Protein AF-A0A8T7JCK9-F1 (afdb_monomer)

Radius of gyration: 17.38 Å; Cα contacts (8 Å, |Δi|>4): 197; chains: 1; bounding box: 37×42×50 Å

Sequence (192 aa):
MRLIVLLGLYALAIVAPLLLAWHYFGNPRGLPQELGTILGMLAFAMILSEFALSGRLKSFSES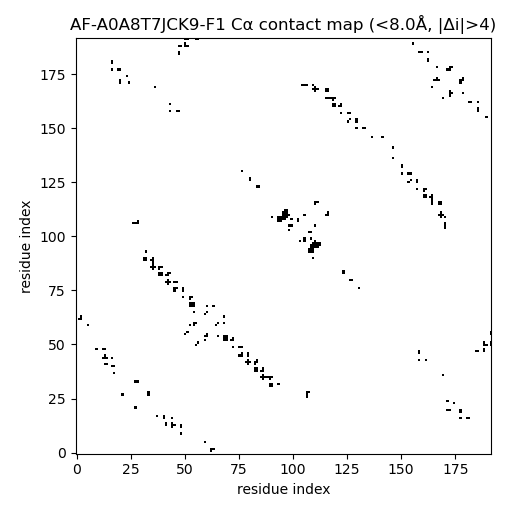VGMDATMRFHRTVGWLALSAALLHPFFYGSTPSGGLFPWDSSREFSIASEFAAIATGVIALVLLPALIVLAVWRSALDYRYEVWRRLHGVLAAVIALLLLHHTLEAGRYAMHKNVALLWQILTALAILS

Nearest PDB structures (foldseek):
  4tq6-assembly1_A  TM=2.859E-01  e=1.189E+00  Archaeoglobus fulgidus DSM 4304
  6qd6-assembly10_J  TM=4.731E-01  e=5.773E+00  Helicobacter pylori
  4iwq-assembly1_A  TM=3.399E-01  e=7.630E+00  Homo sapiens
  5t4p-assembly1_K  TM=3.148E-01  e=7.630E+00  Escherichia coli

Foldseek 3Di:
DVVVVVVVVLVCQLCVLVVLLCVPPVQAAPPLLVLLQNLLSSLLSLLLCLLVLVCPVVVVCVVQNNVRSVVVSLVSLVSSLVSLVCNVVSCVVAAEDAQDPVCNLCRRYWYPPCQLCVLSVVLNVLSVVLSVLVVCVVVDPDDPVVSVVVSLVSSLSSSVSSLSNCCRTNSSNVDVVSNVSSVVSSVVSNVD

Structure (mmCIF, N/CA/C/O backbone):
data_AF-A0A8T7JCK9-F1
#
_entry.id   AF-A0A8T7JCK9-F1
#
loop_
_atom_site.group_PDB
_atom_site.id
_atom_site.type_symbol
_atom_site.label_atom_id
_atom_site.label_alt_id
_atom_site.label_comp_id
_atom_site.label_asym_id
_atom_site.label_entity_id
_atom_site.label_seq_id
_atom_site.pdbx_PDB_ins_code
_atom_site.Cartn_x
_atom_site.Cartn_y
_atom_site.Cartn_z
_atom_site.occupancy
_atom_site.B_iso_or_equiv
_atom_site.auth_seq_id
_atom_site.auth_comp_id
_atom_site.auth_asym_id
_atom_site.auth_atom_id
_atom_site.pdbx_PDB_model_num
ATOM 1 N N . MET A 1 1 ? -7.982 -22.151 18.951 1.00 63.91 1 MET A N 1
ATOM 2 C CA . MET A 1 1 ? -8.192 -22.475 17.517 1.00 63.91 1 MET A CA 1
ATOM 3 C C . MET A 1 1 ? -8.694 -21.281 16.700 1.00 63.91 1 MET A C 1
ATOM 5 O O . MET A 1 1 ? -8.053 -20.972 15.708 1.00 63.91 1 MET A O 1
ATOM 9 N N . ARG A 1 2 ? -9.748 -20.552 17.114 1.00 80.75 2 ARG A N 1
ATOM 10 C CA . ARG A 1 2 ? -10.304 -19.402 16.355 1.00 80.75 2 ARG A CA 1
ATOM 11 C C . ARG A 1 2 ? -9.284 -18.298 16.015 1.00 80.75 2 ARG A C 1
ATOM 13 O O . ARG A 1 2 ? -9.229 -17.876 14.870 1.00 80.75 2 ARG A O 1
ATOM 20 N N . LEU A 1 3 ? -8.436 -17.891 16.966 1.00 77.88 3 LEU A N 1
ATOM 21 C CA . LEU A 1 3 ? -7.395 -16.875 16.732 1.00 77.88 3 LEU A CA 1
ATOM 22 C C . LEU A 1 3 ? -6.365 -17.302 15.671 1.00 77.88 3 LEU A C 1
ATOM 24 O O . LEU A 1 3 ? -6.027 -16.514 14.799 1.00 77.88 3 LEU A O 1
ATOM 28 N N . ILE A 1 4 ? -5.901 -18.554 15.718 1.00 82.19 4 ILE A N 1
ATOM 29 C CA . ILE A 1 4 ? -4.922 -19.090 14.755 1.00 82.19 4 ILE A CA 1
ATOM 30 C C . ILE A 1 4 ? -5.505 -19.072 13.340 1.00 82.19 4 ILE A C 1
ATOM 32 O O . ILE A 1 4 ? -4.824 -18.676 12.401 1.00 82.19 4 ILE A O 1
ATOM 36 N N . VAL A 1 5 ? -6.782 -19.439 13.196 1.00 85.38 5 VAL A N 1
ATOM 37 C CA . VAL A 1 5 ? -7.485 -19.377 11.908 1.00 85.38 5 VAL A CA 1
ATOM 38 C C . VAL A 1 5 ? -7.573 -17.937 11.404 1.00 85.38 5 VAL A C 1
ATOM 40 O O . VAL A 1 5 ? -7.270 -17.689 10.243 1.00 85.38 5 VAL A O 1
ATOM 43 N N . LEU A 1 6 ? -7.924 -16.975 12.263 1.00 81.88 6 LEU A N 1
ATOM 44 C CA . LEU A 1 6 ? -7.994 -15.561 11.879 1.00 81.88 6 LEU A CA 1
ATOM 45 C C . LEU A 1 6 ? -6.632 -15.004 11.452 1.00 81.88 6 LEU A C 1
ATOM 47 O O . LEU A 1 6 ? -6.553 -14.318 10.439 1.00 81.88 6 LEU A O 1
ATOM 51 N N . LEU A 1 7 ? -5.562 -15.335 12.178 1.00 82.88 7 LEU A N 1
ATOM 52 C CA . LEU A 1 7 ? -4.200 -14.941 11.810 1.00 82.88 7 LEU A CA 1
ATOM 53 C C . LEU A 1 7 ? -3.748 -15.602 10.502 1.00 82.88 7 LEU A C 1
ATOM 55 O O . LEU A 1 7 ? -3.117 -14.947 9.678 1.00 82.88 7 LEU A O 1
ATOM 59 N N . GLY A 1 8 ? -4.106 -16.869 10.282 1.00 87.50 8 GLY A N 1
ATOM 60 C CA . GLY A 1 8 ? -3.838 -17.574 9.029 1.00 87.50 8 GLY A CA 1
ATOM 61 C C . GLY A 1 8 ? -4.569 -16.949 7.839 1.00 87.50 8 GLY A C 1
ATOM 62 O O . GLY A 1 8 ? -3.956 -16.717 6.802 1.00 87.50 8 GLY A O 1
ATOM 63 N N . LEU A 1 9 ? -5.851 -16.608 8.000 1.00 86.62 9 LEU A N 1
ATOM 64 C CA . LEU A 1 9 ? -6.635 -15.909 6.976 1.00 86.62 9 LEU A CA 1
ATOM 65 C C . LEU A 1 9 ? -6.089 -14.506 6.697 1.00 86.62 9 LEU A C 1
ATOM 67 O O . LEU A 1 9 ? -6.017 -14.101 5.542 1.00 86.62 9 LEU A O 1
ATOM 71 N N . TYR A 1 10 ? -5.668 -13.787 7.737 1.00 86.94 10 TYR A N 1
ATOM 72 C CA . TYR A 1 10 ? -5.029 -12.481 7.607 1.00 86.94 10 TYR A CA 1
ATOM 73 C C . TYR A 1 10 ? -3.707 -12.568 6.830 1.00 86.94 10 TYR A C 1
ATOM 75 O O . TYR A 1 10 ? -3.503 -11.833 5.865 1.00 86.94 10 TYR A O 1
ATOM 83 N N . ALA A 1 11 ? -2.831 -13.510 7.195 1.00 90.69 11 ALA A N 1
ATOM 84 C CA . ALA A 1 11 ? -1.574 -13.739 6.486 1.00 90.69 11 ALA A CA 1
ATOM 85 C C . ALA A 1 11 ? -1.819 -14.143 5.025 1.00 90.69 11 ALA A C 1
ATOM 87 O O . ALA A 1 11 ? -1.160 -13.632 4.121 1.00 90.69 11 ALA A O 1
ATOM 88 N N . LEU A 1 12 ? -2.812 -15.005 4.781 1.00 91.56 12 LEU A N 1
ATOM 89 C CA . LEU A 1 12 ? -3.214 -15.386 3.433 1.00 91.56 12 LEU A CA 1
ATOM 90 C C . LEU A 1 12 ? -3.718 -14.180 2.636 1.00 91.56 12 LEU A C 1
ATOM 92 O O . LEU A 1 12 ? -3.327 -14.033 1.486 1.00 91.56 12 LEU A O 1
ATOM 96 N N . ALA A 1 13 ? -4.527 -13.299 3.226 1.00 90.69 13 ALA A N 1
ATOM 97 C CA . ALA A 1 13 ? -5.017 -12.097 2.552 1.00 90.69 13 ALA A CA 1
ATOM 98 C C . ALA A 1 13 ? -3.874 -11.156 2.132 1.00 90.69 13 ALA A C 1
ATOM 100 O O . ALA A 1 13 ? -3.910 -10.607 1.034 1.00 90.69 13 ALA A O 1
ATOM 101 N N . ILE A 1 14 ? -2.835 -11.021 2.965 1.00 94.75 14 ILE A N 1
ATOM 102 C CA . ILE A 1 14 ? -1.647 -10.215 2.647 1.00 94.75 14 ILE A CA 1
ATOM 103 C C . ILE A 1 14 ? -0.810 -10.842 1.529 1.00 94.75 14 ILE A C 1
ATOM 105 O O . ILE A 1 14 ? -0.301 -10.132 0.663 1.00 94.75 14 ILE A O 1
ATOM 109 N N . VAL A 1 15 ? -0.642 -12.165 1.549 1.00 95.81 15 VAL A N 1
ATOM 110 C CA . VAL A 1 15 ? 0.264 -12.876 0.634 1.00 95.81 15 VAL A CA 1
ATOM 111 C C . VAL A 1 15 ? -0.436 -13.300 -0.667 1.00 95.81 15 VAL A C 1
ATOM 113 O O . VAL A 1 15 ? 0.227 -13.520 -1.678 1.00 95.81 15 VAL A O 1
ATOM 116 N N . ALA A 1 16 ? -1.770 -13.354 -0.702 1.00 95.25 16 ALA A N 1
ATOM 117 C CA . ALA A 1 16 ? -2.548 -13.765 -1.872 1.00 95.25 16 ALA A CA 1
ATOM 118 C C . ALA A 1 16 ? -2.213 -12.984 -3.159 1.00 95.25 16 ALA A C 1
ATOM 120 O O . ALA A 1 16 ? -2.036 -13.638 -4.190 1.00 95.25 16 ALA A O 1
ATOM 121 N N . PRO A 1 17 ? -2.049 -11.643 -3.149 1.00 96.19 17 PRO A N 1
ATOM 122 C CA . PRO A 1 17 ? -1.645 -10.918 -4.350 1.00 96.19 17 PRO A CA 1
ATOM 123 C C . PRO A 1 17 ? -0.280 -11.359 -4.888 1.00 96.19 17 PRO A C 1
ATOM 125 O O . PRO A 1 17 ? -0.113 -11.447 -6.102 1.00 96.19 17 PRO A O 1
ATOM 128 N N . LEU A 1 18 ? 0.675 -11.689 -4.007 1.00 95.56 18 LEU A N 1
ATOM 129 C CA . LEU A 1 18 ? 1.998 -12.190 -4.397 1.00 95.56 18 LEU A CA 1
ATOM 130 C C . LEU A 1 18 ? 1.909 -13.578 -5.030 1.00 95.56 18 LEU A C 1
ATOM 132 O O . LEU A 1 18 ? 2.496 -13.807 -6.084 1.00 95.56 18 LEU A O 1
ATOM 136 N N . LEU A 1 19 ? 1.149 -14.494 -4.419 1.00 95.50 19 LEU A N 1
ATOM 137 C CA . LEU A 1 19 ? 0.953 -15.844 -4.960 1.00 95.50 19 LEU A CA 1
ATOM 138 C C . LEU A 1 19 ? 0.291 -15.794 -6.337 1.00 95.50 19 LEU A C 1
ATOM 140 O O . LEU A 1 19 ? 0.685 -16.523 -7.246 1.00 95.50 19 LEU A O 1
ATOM 144 N N . LEU A 1 20 ? -0.691 -14.906 -6.496 1.00 95.88 20 LEU A N 1
ATOM 145 C CA . LEU A 1 20 ? -1.390 -14.722 -7.758 1.00 95.88 20 LEU A CA 1
ATOM 146 C C . LEU A 1 20 ? -0.473 -14.116 -8.830 1.00 95.88 20 LEU A C 1
ATOM 148 O O . LEU A 1 20 ? -0.473 -14.580 -9.968 1.00 95.88 20 LEU A O 1
ATOM 152 N N . ALA A 1 21 ? 0.333 -13.116 -8.469 1.00 94.94 21 ALA A N 1
ATOM 153 C CA . ALA A 1 21 ? 1.330 -12.523 -9.358 1.00 94.94 21 ALA A CA 1
ATOM 154 C C . ALA A 1 21 ? 2.371 -13.552 -9.822 1.00 94.94 21 ALA A C 1
ATOM 156 O O . ALA A 1 21 ? 2.625 -13.665 -11.023 1.00 94.94 21 ALA A O 1
ATOM 157 N N . TRP A 1 22 ? 2.903 -14.346 -8.888 1.00 94.12 22 TRP A N 1
ATOM 158 C CA . TRP A 1 22 ? 3.843 -15.428 -9.177 1.00 94.12 22 TRP A CA 1
ATOM 159 C C . TRP A 1 22 ? 3.250 -16.455 -10.145 1.00 94.12 22 TRP A C 1
ATOM 161 O O . TRP A 1 22 ? 3.891 -16.820 -11.128 1.00 94.12 22 TRP A O 1
ATOM 171 N N . HIS A 1 23 ? 2.002 -16.869 -9.907 1.00 94.56 23 HIS A N 1
ATOM 172 C CA . HIS A 1 23 ? 1.305 -17.844 -10.743 1.00 94.56 23 HIS A CA 1
ATOM 173 C C . HIS A 1 23 ? 1.139 -17.390 -12.203 1.00 94.56 23 HIS A C 1
ATOM 175 O O . HIS A 1 23 ? 1.286 -18.213 -13.102 1.00 94.56 23 HIS A O 1
ATOM 181 N N . TYR A 1 24 ? 0.835 -16.109 -12.451 1.00 92.50 24 TYR A N 1
ATOM 182 C CA . TYR A 1 24 ? 0.542 -15.624 -13.808 1.00 92.50 24 TYR A CA 1
ATOM 183 C C . TYR A 1 24 ? 1.756 -15.164 -14.611 1.00 92.50 24 TYR A C 1
ATOM 185 O O . TYR A 1 24 ? 1.712 -15.236 -15.835 1.00 92.50 24 TYR A O 1
ATOM 193 N N . PHE A 1 25 ? 2.806 -14.658 -13.965 1.00 86.75 25 PHE A N 1
ATOM 194 C CA . PHE A 1 25 ? 3.966 -14.137 -14.692 1.00 86.75 25 PHE A CA 1
ATOM 195 C C . PHE A 1 25 ? 5.094 -15.155 -14.823 1.00 86.75 25 PHE A C 1
ATOM 197 O O . PHE A 1 25 ? 5.707 -15.205 -1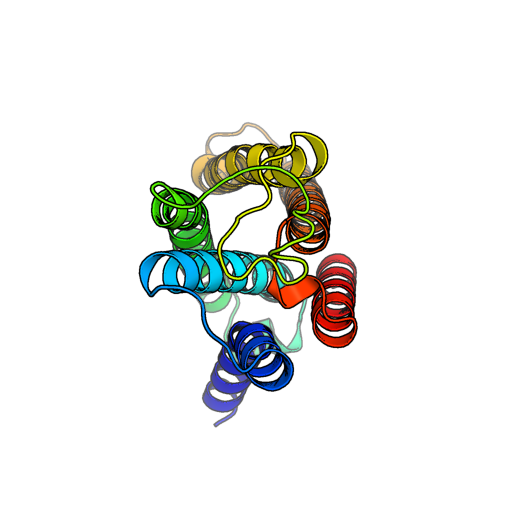5.883 1.00 86.75 25 PHE A O 1
ATOM 204 N N . GLY A 1 26 ? 5.391 -15.944 -13.784 1.00 74.38 26 GLY A N 1
ATOM 205 C CA . GLY A 1 26 ? 6.403 -17.015 -13.810 1.00 74.38 26 GLY A CA 1
ATOM 206 C C . GLY A 1 26 ? 7.865 -16.602 -14.078 1.00 74.38 26 GLY A C 1
ATOM 207 O O . GLY A 1 26 ? 8.764 -17.379 -13.771 1.00 74.38 26 GLY A O 1
ATOM 208 N N . ASN A 1 27 ? 8.108 -15.389 -14.587 1.00 85.75 27 ASN A N 1
ATOM 209 C CA . ASN A 1 27 ? 9.408 -14.848 -14.983 1.00 85.75 27 ASN A CA 1
ATOM 210 C C . ASN A 1 27 ? 9.776 -13.662 -14.071 1.00 85.75 27 ASN A C 1
ATOM 212 O O . ASN A 1 27 ? 9.425 -12.515 -14.384 1.00 85.75 27 ASN A O 1
ATOM 216 N N . PRO A 1 28 ? 10.419 -13.909 -12.915 1.00 87.69 28 PRO A N 1
ATOM 217 C CA . PRO A 1 28 ? 10.816 -12.846 -11.997 1.00 87.69 28 PRO A CA 1
ATOM 218 C C . PRO A 1 28 ? 11.864 -11.926 -12.631 1.00 87.69 28 PRO A C 1
ATOM 220 O O . PRO A 1 28 ? 12.718 -12.372 -13.394 1.00 87.69 28 PRO A O 1
ATOM 223 N N . ARG A 1 29 ? 11.822 -10.637 -12.283 1.00 92.00 29 ARG A N 1
ATOM 224 C CA . ARG A 1 29 ? 12.891 -9.683 -12.602 1.00 92.00 29 ARG A CA 1
ATOM 225 C C . ARG A 1 29 ? 14.157 -10.008 -11.805 1.00 92.00 29 ARG A C 1
ATOM 227 O O . ARG A 1 29 ? 14.199 -10.927 -10.985 1.00 92.00 29 ARG A O 1
ATOM 234 N N . GLY A 1 30 ? 15.191 -9.192 -12.006 1.00 92.94 30 GLY A N 1
ATOM 235 C CA . GLY A 1 30 ? 16.349 -9.175 -11.119 1.00 92.94 30 GLY A CA 1
ATOM 236 C C . GLY A 1 30 ? 15.941 -9.036 -9.645 1.00 92.94 30 GLY A C 1
ATOM 237 O O . GLY A 1 30 ? 14.940 -8.399 -9.307 1.00 92.94 30 GLY A O 1
ATOM 238 N N . LEU A 1 31 ? 16.734 -9.645 -8.758 1.00 94.06 31 LEU A N 1
ATOM 239 C CA . LEU A 1 31 ? 16.424 -9.727 -7.328 1.00 94.06 31 LEU A CA 1
ATOM 240 C C . LEU A 1 31 ? 16.085 -8.364 -6.688 1.00 94.06 31 LEU A C 1
ATOM 242 O O . LEU A 1 31 ? 15.092 -8.311 -5.961 1.00 94.06 31 LEU A O 1
ATOM 246 N N . PRO A 1 32 ? 16.821 -7.259 -6.943 1.00 95.56 32 PRO A N 1
ATOM 247 C CA . PRO A 1 32 ? 16.450 -5.957 -6.394 1.00 95.56 32 PRO A CA 1
ATOM 248 C C . PRO A 1 32 ? 15.040 -5.536 -6.816 1.00 95.56 32 PRO A C 1
ATOM 250 O O . PRO A 1 32 ? 14.216 -5.224 -5.964 1.00 95.56 32 PRO A O 1
ATOM 253 N N . GLN A 1 33 ? 14.713 -5.621 -8.105 1.00 95.50 33 GLN A N 1
ATOM 254 C CA . GLN A 1 33 ? 13.405 -5.225 -8.625 1.00 95.50 33 GLN A CA 1
ATOM 255 C C . GLN A 1 33 ? 12.269 -6.074 -8.039 1.00 95.50 33 GLN A C 1
ATOM 257 O O . GLN A 1 33 ? 11.191 -5.551 -7.743 1.00 95.50 33 GLN A O 1
ATOM 262 N N . GLU A 1 34 ? 12.499 -7.370 -7.829 1.00 95.56 34 GLU A N 1
ATOM 263 C CA . GLU A 1 34 ? 11.526 -8.237 -7.162 1.00 95.56 34 GLU A CA 1
ATOM 264 C C . GLU A 1 34 ? 11.332 -7.869 -5.693 1.00 95.56 34 GLU A C 1
ATOM 266 O O . GLU A 1 34 ? 10.191 -7.776 -5.247 1.00 95.56 34 GLU A O 1
ATOM 271 N N . LEU A 1 35 ? 12.397 -7.544 -4.954 1.00 97.06 35 LEU A N 1
ATOM 272 C CA . LEU A 1 35 ? 12.271 -7.047 -3.580 1.00 97.06 35 LEU A CA 1
ATOM 273 C C . LEU A 1 35 ? 11.463 -5.745 -3.520 1.00 97.06 35 LEU A C 1
ATOM 275 O O . LEU A 1 35 ? 10.561 -5.625 -2.692 1.00 97.06 35 LEU A O 1
ATOM 279 N N . GLY A 1 36 ? 11.712 -4.808 -4.440 1.00 97.31 36 GLY A N 1
ATOM 280 C CA . GLY A 1 36 ? 10.902 -3.594 -4.572 1.00 97.31 36 GLY A CA 1
ATOM 281 C C . GLY A 1 36 ? 9.430 -3.900 -4.859 1.00 97.31 36 GLY A C 1
ATOM 282 O O . GLY A 1 36 ? 8.533 -3.257 -4.315 1.00 97.31 36 GLY A O 1
ATOM 283 N N . THR A 1 37 ? 9.154 -4.925 -5.663 1.00 96.50 37 THR A N 1
ATOM 284 C CA . THR A 1 37 ? 7.777 -5.332 -5.982 1.00 96.50 37 THR A CA 1
ATOM 285 C C . THR A 1 37 ? 7.085 -5.938 -4.776 1.00 96.50 37 THR A C 1
ATOM 287 O O . THR A 1 37 ? 5.971 -5.545 -4.435 1.00 96.50 37 THR A O 1
ATOM 290 N N . ILE A 1 38 ? 7.761 -6.877 -4.117 1.00 97.69 38 ILE A N 1
ATOM 291 C CA . ILE A 1 38 ? 7.250 -7.585 -2.951 1.00 97.69 38 ILE A CA 1
ATOM 292 C C . ILE A 1 38 ? 6.927 -6.577 -1.850 1.00 97.69 38 ILE A C 1
ATOM 294 O O . ILE A 1 38 ? 5.826 -6.607 -1.310 1.00 97.69 38 ILE A O 1
ATOM 298 N N . LEU A 1 39 ? 7.831 -5.635 -1.568 1.00 98.62 39 LEU A N 1
ATOM 299 C CA . LEU A 1 39 ? 7.597 -4.589 -0.573 1.00 98.62 39 LEU A CA 1
ATOM 300 C C . LEU A 1 39 ? 6.408 -3.693 -0.937 1.00 98.62 39 LEU A C 1
ATOM 302 O O . LEU A 1 39 ? 5.568 -3.442 -0.075 1.00 98.62 39 LEU A O 1
ATOM 306 N N . GLY A 1 40 ? 6.291 -3.256 -2.195 1.00 98.38 40 GLY A N 1
ATOM 307 C CA . GLY A 1 40 ? 5.160 -2.435 -2.643 1.00 98.38 40 GLY A CA 1
ATOM 308 C C . GLY A 1 40 ? 3.814 -3.162 -2.534 1.00 98.38 40 GLY A C 1
ATOM 309 O O . GLY A 1 40 ? 2.848 -2.616 -1.999 1.00 98.38 40 GLY A O 1
ATOM 310 N N . MET A 1 41 ? 3.756 -4.423 -2.970 1.00 98.50 41 MET A N 1
ATOM 311 C CA . MET A 1 41 ? 2.544 -5.246 -2.893 1.00 98.50 41 MET A CA 1
ATOM 312 C C . MET A 1 41 ? 2.166 -5.573 -1.444 1.00 98.50 41 MET A C 1
ATOM 314 O O . MET A 1 41 ? 0.996 -5.465 -1.082 1.00 98.50 41 MET A O 1
ATOM 318 N N . LEU A 1 42 ? 3.139 -5.920 -0.596 1.00 98.56 42 LEU A N 1
ATOM 319 C CA . LEU A 1 42 ? 2.899 -6.152 0.829 1.00 98.56 42 LEU A CA 1
ATOM 320 C C . LEU A 1 42 ? 2.422 -4.880 1.531 1.00 98.56 42 LEU A C 1
ATOM 322 O O . LEU A 1 42 ? 1.480 -4.950 2.315 1.00 98.56 42 LEU A O 1
ATOM 326 N N . ALA A 1 43 ? 3.024 -3.724 1.237 1.00 98.69 43 ALA A N 1
ATOM 327 C CA . ALA A 1 43 ? 2.589 -2.442 1.783 1.00 98.69 43 ALA A CA 1
ATOM 328 C C . ALA A 1 43 ? 1.121 -2.166 1.449 1.00 98.69 43 ALA A C 1
ATOM 330 O O . ALA A 1 43 ? 0.334 -1.876 2.350 1.00 98.69 43 ALA A O 1
ATOM 331 N N . PHE A 1 44 ? 0.730 -2.314 0.180 1.00 98.69 44 PHE A N 1
ATOM 332 C CA . PHE A 1 44 ? -0.648 -2.063 -0.224 1.00 98.69 44 PHE A CA 1
ATOM 333 C C . PHE A 1 44 ? -1.626 -3.063 0.406 1.00 98.69 44 PHE A C 1
ATOM 335 O O . PHE A 1 44 ? -2.641 -2.653 0.967 1.00 98.69 44 PHE A O 1
ATOM 342 N N . ALA A 1 45 ? -1.299 -4.359 0.406 1.00 98.38 45 ALA A N 1
ATOM 343 C CA . ALA A 1 45 ? -2.143 -5.378 1.027 1.00 98.38 45 ALA A CA 1
ATOM 344 C C . ALA A 1 45 ? -2.311 -5.157 2.541 1.00 98.38 45 ALA A C 1
ATOM 346 O O . ALA A 1 45 ? -3.425 -5.263 3.057 1.00 98.38 45 ALA A O 1
ATOM 347 N N . MET A 1 46 ? -1.235 -4.785 3.245 1.00 98.12 46 MET A N 1
ATOM 348 C CA . MET A 1 46 ? -1.299 -4.409 4.658 1.00 98.12 46 MET A CA 1
ATOM 349 C C . MET A 1 46 ? -2.205 -3.190 4.864 1.00 98.12 46 MET A C 1
ATOM 351 O O . MET A 1 46 ? -3.105 -3.259 5.693 1.00 98.12 46 MET A O 1
ATOM 355 N N . ILE A 1 47 ? -2.057 -2.124 4.069 1.00 98.19 47 ILE A N 1
ATOM 356 C CA . ILE A 1 47 ? -2.903 -0.918 4.163 1.00 98.19 47 ILE A CA 1
ATOM 357 C C . ILE A 1 47 ? -4.385 -1.246 3.953 1.00 98.19 47 ILE A C 1
ATOM 359 O O . ILE A 1 47 ? -5.229 -0.751 4.695 1.00 98.19 47 ILE A O 1
ATOM 363 N N . LEU A 1 48 ? -4.724 -2.101 2.984 1.00 97.31 48 LEU A N 1
ATOM 364 C CA . LEU A 1 48 ? -6.110 -2.534 2.781 1.00 97.31 48 LEU A CA 1
ATOM 365 C C . LEU A 1 48 ? -6.639 -3.330 3.981 1.00 97.31 48 LEU A C 1
ATOM 367 O O . LEU A 1 48 ? -7.790 -3.155 4.384 1.00 97.31 48 LEU A O 1
ATOM 371 N N . SER A 1 49 ? -5.795 -4.160 4.598 1.00 94.44 49 SER A N 1
ATOM 372 C CA . SER A 1 49 ? -6.166 -4.923 5.792 1.00 94.44 49 SER A CA 1
ATOM 373 C C . SER A 1 49 ? -6.424 -4.039 7.023 1.00 94.44 49 SER A C 1
ATOM 375 O O . SER A 1 49 ? -7.238 -4.401 7.874 1.00 94.44 49 SER A O 1
ATOM 377 N N . GLU A 1 50 ? -5.840 -2.837 7.093 1.00 94.94 50 GLU A N 1
ATOM 378 C CA . GLU A 1 50 ? -6.058 -1.898 8.205 1.00 94.94 50 GLU A CA 1
ATOM 379 C C . GLU A 1 50 ? -7.520 -1.445 8.327 1.00 94.94 50 GLU A C 1
ATOM 381 O O . GLU A 1 50 ? -7.993 -1.155 9.429 1.00 94.94 50 GLU A O 1
ATOM 386 N N . PHE A 1 51 ? -8.276 -1.435 7.224 1.00 92.44 51 PHE A N 1
ATOM 387 C CA . PHE A 1 51 ? -9.707 -1.119 7.247 1.00 92.44 51 PHE A CA 1
ATOM 388 C C . PHE A 1 51 ? -10.491 -2.158 8.055 1.00 92.44 51 PHE A C 1
ATOM 390 O O . PHE A 1 51 ? -11.295 -1.794 8.920 1.00 92.44 51 PHE A O 1
ATOM 397 N N . ALA A 1 52 ? -10.169 -3.441 7.872 1.00 85.00 52 ALA A N 1
ATOM 398 C CA . ALA A 1 52 ? -10.724 -4.540 8.655 1.00 85.00 52 ALA A CA 1
ATOM 399 C C . ALA A 1 52 ? -10.327 -4.449 10.142 1.00 85.00 52 ALA A C 1
ATOM 401 O O . ALA A 1 52 ? -11.139 -4.742 11.025 1.00 85.00 52 ALA A O 1
ATOM 402 N N . LEU A 1 53 ? -9.102 -3.990 10.424 1.00 81.81 53 LEU A N 1
ATOM 403 C CA . LEU A 1 53 ? -8.564 -3.822 11.779 1.00 81.81 53 LEU A CA 1
ATOM 404 C C . LEU A 1 53 ? -9.036 -2.542 12.490 1.00 81.81 53 LEU A C 1
ATOM 406 O O . LEU A 1 53 ? -8.816 -2.398 13.689 1.00 81.81 53 LEU A O 1
ATOM 410 N N . 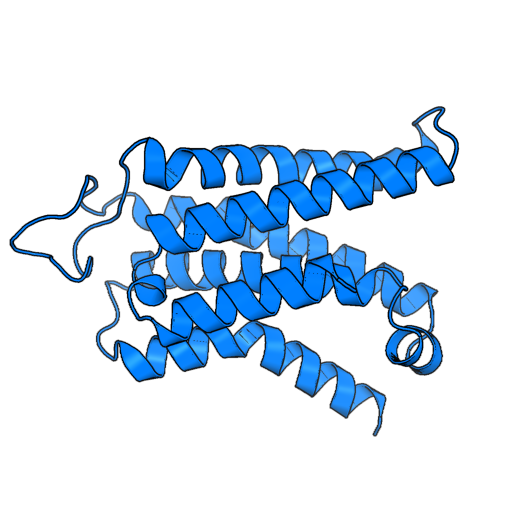SER A 1 54 ? -9.764 -1.646 11.816 1.00 76.69 54 SER A N 1
ATOM 411 C CA . SER A 1 54 ? -10.268 -0.386 12.394 1.00 76.69 54 SER A CA 1
ATOM 412 C C . SER A 1 54 ? -11.377 -0.548 13.457 1.00 76.69 54 SER A C 1
ATOM 414 O O . SER A 1 54 ? -11.972 0.434 13.911 1.00 76.69 54 SER A O 1
ATOM 416 N N . GLY A 1 55 ? -11.695 -1.790 13.842 1.00 66.31 55 GLY A N 1
ATOM 417 C CA . GLY A 1 55 ? -12.737 -2.135 14.812 1.00 66.31 55 GLY A CA 1
ATOM 418 C C . GLY A 1 55 ? -14.156 -2.182 14.234 1.00 66.31 55 GLY A C 1
ATOM 419 O O . GLY A 1 55 ? -15.103 -2.409 14.986 1.00 66.31 55 GLY A O 1
ATOM 420 N N . ARG A 1 56 ? -14.320 -1.988 12.916 1.00 70.25 56 ARG A N 1
ATOM 421 C CA . ARG A 1 56 ? -15.618 -2.065 12.217 1.00 70.25 56 ARG A CA 1
ATOM 422 C C . ARG A 1 56 ? -16.124 -3.498 12.055 1.00 70.25 56 ARG A C 1
ATOM 424 O O . ARG A 1 56 ? -17.319 -3.753 12.194 1.00 70.25 56 ARG A O 1
ATOM 431 N N . LEU A 1 57 ? -15.215 -4.453 11.855 1.00 69.31 57 LEU A N 1
ATOM 432 C CA . LEU A 1 57 ? -15.561 -5.870 11.786 1.00 69.31 57 LEU A CA 1
ATOM 433 C C . LEU A 1 57 ? -15.762 -6.450 13.191 1.00 69.31 57 LEU A C 1
ATOM 435 O O . LEU A 1 57 ? -14.818 -6.933 13.821 1.00 69.31 57 LEU A O 1
ATOM 439 N N . LYS A 1 58 ? -17.020 -6.453 13.655 1.00 66.81 58 LYS A N 1
ATOM 440 C CA . LYS A 1 58 ? -17.426 -7.008 14.963 1.00 66.81 58 LYS A CA 1
ATOM 441 C C . LYS A 1 58 ? -16.878 -8.413 15.224 1.00 66.81 58 LYS A C 1
ATOM 443 O O . LYS A 1 58 ? -16.350 -8.675 16.295 1.00 66.81 58 LYS A O 1
ATOM 448 N N . SER A 1 59 ? -16.906 -9.293 14.218 1.00 64.12 59 SER A N 1
ATOM 449 C CA . SER A 1 59 ? -16.411 -10.672 14.360 1.00 64.12 59 SER A CA 1
ATOM 450 C C . SER A 1 59 ? -14.932 -10.748 14.764 1.00 64.12 59 SER A C 1
ATOM 452 O O . SER A 1 59 ? -14.536 -11.687 15.457 1.00 64.12 59 SER A O 1
ATOM 454 N N . PHE A 1 60 ? -14.104 -9.792 14.330 1.00 65.62 60 PHE A N 1
ATOM 455 C CA . PHE A 1 60 ? -12.690 -9.758 14.694 1.00 65.62 60 PHE A CA 1
ATOM 456 C C . PHE A 1 60 ? -12.511 -9.169 16.096 1.00 65.62 60 PHE A C 1
ATOM 458 O O . PHE A 1 60 ? -11.917 -9.815 16.961 1.00 65.62 60 PHE A O 1
ATOM 465 N N . SER A 1 61 ? -13.106 -8.000 16.354 1.00 67.25 61 SER A N 1
ATOM 466 C CA . SER A 1 61 ? -12.965 -7.284 17.627 1.00 67.25 61 SER A CA 1
ATOM 467 C C . SER A 1 61 ? -13.566 -8.033 18.823 1.00 67.25 61 SER A C 1
ATOM 469 O O . SER A 1 61 ? -12.978 -7.998 19.901 1.00 67.25 61 SER A O 1
ATOM 471 N N . GLU A 1 62 ? -14.657 -8.781 18.641 1.00 73.50 62 GLU A N 1
ATOM 472 C CA . GLU A 1 62 ? -15.253 -9.637 19.682 1.00 73.50 62 GLU A CA 1
ATOM 473 C C . GLU A 1 62 ? -14.387 -10.862 20.017 1.00 73.50 62 GLU A C 1
ATOM 475 O O . GLU A 1 62 ? -14.437 -11.371 21.133 1.00 73.50 62 GLU A O 1
ATOM 480 N N . SER A 1 63 ? -13.591 -11.350 19.061 1.00 73.00 63 SER A N 1
ATOM 481 C CA . SER A 1 63 ? -12.801 -12.579 19.231 1.00 73.00 63 SER A CA 1
ATOM 482 C C . SER A 1 63 ? -11.374 -12.345 19.733 1.00 73.00 63 SER A C 1
ATOM 484 O 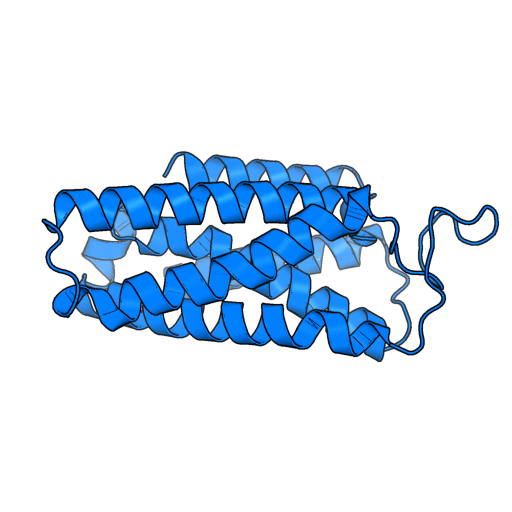O . SER A 1 63 ? -10.822 -13.214 20.407 1.00 73.00 63 SER A O 1
ATOM 486 N N . VAL A 1 64 ? -10.779 -11.194 19.403 1.00 78.19 64 VAL A N 1
ATOM 487 C CA . VAL A 1 64 ? -9.393 -10.835 19.758 1.00 78.19 64 VAL A CA 1
ATOM 488 C C . VAL A 1 64 ? -9.347 -9.774 20.864 1.00 78.19 64 VAL A C 1
ATOM 490 O O . VAL A 1 64 ? -8.377 -9.702 21.615 1.00 78.19 64 VAL A O 1
ATOM 493 N N . GLY A 1 65 ? -10.404 -8.970 21.001 1.00 84.50 65 GLY A N 1
ATOM 494 C CA . GLY A 1 65 ? -10.457 -7.822 21.900 1.00 84.50 65 GLY A CA 1
ATOM 495 C C . GLY A 1 65 ? -9.972 -6.533 21.231 1.00 84.50 65 GLY A C 1
ATOM 496 O O . GLY A 1 65 ? -9.079 -6.531 20.376 1.00 84.50 65 GLY A O 1
ATOM 497 N N . MET A 1 66 ? -10.569 -5.408 21.632 1.00 83.62 66 MET A N 1
ATOM 498 C CA . MET A 1 66 ? -10.306 -4.096 21.029 1.00 83.62 66 MET A CA 1
ATOM 499 C C . MET A 1 66 ? -8.859 -3.633 21.246 1.00 83.62 66 MET A C 1
ATOM 501 O O . MET A 1 66 ? -8.209 -3.188 20.304 1.00 83.62 66 MET A O 1
ATOM 505 N N . ASP A 1 67 ? -8.313 -3.800 22.452 1.00 87.44 67 ASP A N 1
ATOM 506 C CA . ASP A 1 67 ? -6.950 -3.353 22.769 1.00 87.44 67 ASP A CA 1
ATOM 507 C C . ASP A 1 67 ? -5.885 -4.095 21.958 1.00 87.44 67 ASP A C 1
ATOM 509 O O . ASP A 1 67 ? -4.946 -3.485 21.440 1.00 87.44 67 ASP A O 1
ATOM 513 N N . ALA A 1 68 ? -6.040 -5.414 21.821 1.00 86.94 68 ALA A N 1
ATOM 514 C CA . ALA A 1 68 ? -5.152 -6.242 21.015 1.00 86.94 68 ALA A CA 1
ATOM 515 C C . ALA A 1 68 ? -5.267 -5.887 19.525 1.00 86.94 68 ALA A C 1
ATOM 517 O O . ALA A 1 68 ? -4.246 -5.713 18.861 1.00 86.94 68 ALA A O 1
ATOM 518 N N . THR A 1 69 ? -6.490 -5.676 19.029 1.00 88.19 69 THR A N 1
ATOM 519 C CA . THR A 1 69 ? -6.741 -5.227 17.650 1.00 88.19 69 THR A CA 1
ATOM 520 C C . THR A 1 69 ? -6.063 -3.882 17.370 1.00 88.19 69 THR A C 1
ATOM 522 O O . THR A 1 69 ? -5.345 -3.748 16.384 1.00 88.19 69 THR A O 1
ATOM 525 N N . MET A 1 70 ? -6.185 -2.904 18.273 1.00 89.62 70 MET A N 1
ATOM 526 C CA . MET A 1 70 ? -5.562 -1.583 18.113 1.00 89.62 70 MET A CA 1
ATOM 527 C C . MET A 1 70 ? -4.035 -1.595 18.261 1.00 89.62 70 MET A C 1
ATOM 529 O O . MET A 1 70 ? -3.343 -0.741 17.699 1.00 89.62 70 MET A O 1
ATOM 533 N N . ARG A 1 71 ? -3.470 -2.527 19.039 1.00 91.25 71 ARG A N 1
ATOM 534 C CA . ARG A 1 71 ? -2.017 -2.767 19.048 1.00 91.25 71 ARG A CA 1
ATOM 535 C C . ARG A 1 71 ? -1.564 -3.334 17.707 1.00 91.25 71 ARG A C 1
ATOM 537 O O . ARG A 1 71 ? -0.593 -2.832 17.154 1.00 91.25 71 ARG A O 1
ATOM 544 N N . PHE A 1 72 ? -2.299 -4.307 17.178 1.00 90.88 72 PHE A N 1
ATOM 545 C CA . PHE A 1 72 ? -1.992 -4.936 15.900 1.00 90.88 72 PHE A CA 1
ATOM 546 C C . PHE A 1 72 ? -2.082 -3.952 14.726 1.00 90.88 72 PHE A C 1
ATOM 548 O O . PHE A 1 72 ? -1.106 -3.828 13.997 1.00 90.88 72 PHE A O 1
ATOM 555 N N . HIS A 1 73 ? -3.162 -3.166 14.635 1.00 93.56 73 HIS A N 1
ATOM 556 C CA . HIS A 1 73 ? -3.327 -2.047 13.691 1.00 93.56 73 HIS A CA 1
ATOM 557 C C . HIS A 1 73 ? -2.098 -1.121 13.686 1.00 93.56 73 HIS A C 1
ATOM 559 O O . HIS A 1 73 ? -1.484 -0.862 12.660 1.00 93.56 73 HIS A O 1
ATOM 565 N N . ARG A 1 74 ? -1.625 -0.693 14.865 1.00 94.75 74 ARG A N 1
ATOM 566 C CA . ARG A 1 74 ? -0.416 0.147 14.945 1.00 94.75 74 ARG A CA 1
ATOM 567 C C . ARG A 1 74 ? 0.835 -0.561 14.430 1.00 94.75 74 ARG A C 1
ATOM 569 O O . ARG A 1 74 ? 1.613 0.054 13.707 1.00 94.75 74 ARG A O 1
ATOM 576 N N . THR A 1 75 ? 1.055 -1.819 14.807 1.00 96.06 75 THR A N 1
ATOM 577 C CA . THR A 1 75 ? 2.218 -2.587 14.341 1.00 96.06 75 THR A CA 1
ATOM 578 C C . THR A 1 75 ? 2.201 -2.750 12.824 1.00 96.06 75 THR A C 1
ATOM 580 O O . THR A 1 75 ? 3.210 -2.482 12.176 1.00 96.06 75 THR A O 1
ATOM 583 N N . VAL A 1 76 ? 1.064 -3.140 12.254 1.00 96.06 76 VAL A N 1
ATOM 584 C CA . VAL A 1 76 ? 0.909 -3.335 10.810 1.00 96.06 76 VAL A CA 1
ATOM 585 C C . VAL A 1 76 ? 1.023 -2.007 10.066 1.00 96.06 76 VAL A C 1
ATOM 587 O O . VAL A 1 76 ? 1.729 -1.952 9.066 1.00 96.06 76 VAL A O 1
ATOM 590 N N . GLY A 1 77 ? 0.443 -0.920 10.582 1.00 97.25 77 GLY A N 1
ATOM 591 C CA . GLY A 1 77 ? 0.606 0.420 10.018 1.00 97.25 77 GLY A CA 1
ATOM 592 C C . GLY A 1 77 ? 2.074 0.850 9.906 1.00 97.25 77 GLY A C 1
ATOM 593 O O . GLY A 1 77 ? 2.490 1.357 8.863 1.00 97.25 77 GLY A O 1
ATOM 594 N N . TRP A 1 78 ? 2.894 0.585 10.931 1.00 98.25 78 TRP A N 1
ATOM 595 C CA . TRP A 1 78 ? 4.338 0.840 10.865 1.00 98.25 78 TRP A CA 1
ATOM 596 C C . TRP A 1 78 ? 5.057 -0.072 9.866 1.00 98.25 78 TRP A C 1
ATOM 598 O O . TRP A 1 78 ? 5.880 0.418 9.097 1.00 98.25 78 TRP A O 1
ATOM 608 N N . LEU A 1 79 ? 4.730 -1.369 9.827 1.00 98.31 79 LEU A N 1
ATOM 609 C CA . LEU A 1 79 ? 5.306 -2.304 8.852 1.00 98.31 79 LEU A CA 1
ATOM 610 C C . LEU A 1 79 ? 4.966 -1.904 7.410 1.00 98.31 79 LEU A C 1
ATOM 612 O O . LEU A 1 79 ? 5.840 -1.918 6.542 1.00 98.31 79 LEU A O 1
ATOM 616 N N . ALA A 1 80 ? 3.720 -1.503 7.164 1.00 98.50 80 ALA A N 1
ATOM 617 C CA . ALA A 1 80 ? 3.257 -1.026 5.872 1.00 98.50 80 ALA A CA 1
ATOM 618 C C . ALA A 1 80 ? 3.971 0.257 5.452 1.00 98.50 80 ALA A C 1
ATOM 620 O O . ALA A 1 80 ? 4.423 0.349 4.313 1.00 98.50 80 ALA A O 1
ATOM 621 N N . LEU A 1 81 ? 4.142 1.212 6.374 1.00 98.62 81 LEU A N 1
ATOM 622 C CA . LEU A 1 81 ? 4.920 2.420 6.117 1.00 98.62 81 LEU A CA 1
ATOM 623 C C . LEU A 1 81 ? 6.377 2.091 5.781 1.00 98.62 81 LEU A C 1
ATOM 625 O O . LEU A 1 81 ? 6.903 2.620 4.807 1.00 98.62 81 LEU A O 1
ATOM 629 N N . SER A 1 82 ? 7.035 1.222 6.550 1.00 98.69 82 SER A N 1
ATOM 630 C CA . SER A 1 82 ? 8.422 0.833 6.278 1.00 98.69 82 SER A CA 1
ATOM 631 C C . SER A 1 82 ? 8.564 0.163 4.912 1.00 98.69 82 SER A C 1
ATOM 633 O O . SER A 1 82 ? 9.443 0.539 4.141 1.00 98.69 82 SER A O 1
ATOM 635 N N . ALA A 1 83 ? 7.677 -0.777 4.576 1.00 98.69 83 ALA A N 1
ATOM 636 C CA . ALA A 1 83 ? 7.670 -1.418 3.265 1.00 98.69 83 ALA A CA 1
ATOM 637 C C . ALA A 1 83 ? 7.421 -0.399 2.137 1.00 98.69 83 ALA A C 1
ATOM 639 O O . ALA A 1 83 ? 8.159 -0.386 1.151 1.00 98.69 83 ALA A O 1
ATOM 640 N N . ALA A 1 84 ? 6.456 0.512 2.315 1.00 98.56 84 ALA A N 1
ATOM 641 C CA . ALA A 1 84 ? 6.162 1.581 1.364 1.00 98.56 84 ALA A CA 1
ATOM 642 C C . ALA A 1 84 ? 7.338 2.553 1.187 1.00 98.56 84 ALA A C 1
ATOM 644 O O . ALA A 1 84 ? 7.619 2.961 0.069 1.00 98.56 84 ALA A O 1
ATOM 645 N N . LEU A 1 85 ? 8.062 2.917 2.245 1.00 98.38 85 LEU A N 1
ATOM 646 C CA . LEU A 1 85 ? 9.226 3.799 2.126 1.00 98.38 85 LEU A CA 1
ATOM 647 C C . LEU A 1 85 ? 10.406 3.105 1.449 1.00 98.38 85 LEU A C 1
ATOM 649 O O . LEU A 1 85 ? 11.114 3.737 0.674 1.00 98.38 85 LEU A O 1
ATOM 653 N N . LEU A 1 86 ? 10.623 1.819 1.725 1.00 98.50 86 LEU A N 1
ATOM 654 C CA . LEU A 1 86 ? 11.769 1.082 1.199 1.00 98.50 86 LEU A CA 1
ATOM 655 C C . LEU A 1 86 ? 11.609 0.696 -0.274 1.00 98.50 86 LEU A C 1
ATOM 657 O O . LEU A 1 86 ? 12.601 0.674 -0.999 1.00 98.50 86 LEU A O 1
ATOM 661 N N . HIS A 1 87 ? 10.387 0.409 -0.732 1.00 97.94 87 HIS A N 1
ATOM 662 C CA . HIS A 1 87 ? 10.159 -0.164 -2.060 1.00 97.94 87 HIS A CA 1
ATOM 663 C C . HIS A 1 87 ? 10.780 0.609 -3.249 1.00 97.94 87 HIS A C 1
ATOM 665 O O . HIS A 1 87 ? 11.304 -0.061 -4.141 1.00 97.94 87 HIS A O 1
ATOM 671 N N . PRO A 1 88 ? 10.807 1.961 -3.306 1.00 96.00 88 PRO A N 1
ATOM 672 C CA . PRO A 1 88 ? 11.334 2.675 -4.470 1.00 96.00 88 PRO A CA 1
ATOM 673 C C . PRO A 1 88 ? 12.854 2.528 -4.610 1.00 96.00 88 PRO A C 1
ATOM 675 O O . PRO A 1 88 ? 13.380 2.504 -5.722 1.00 96.00 88 PRO A O 1
ATOM 678 N N . PHE A 1 89 ? 13.567 2.384 -3.487 1.00 96.25 89 PHE A N 1
ATOM 679 C CA . PHE A 1 89 ? 15.032 2.304 -3.454 1.00 96.25 89 PHE A CA 1
ATOM 680 C C . PHE A 1 89 ? 15.580 1.039 -4.122 1.00 96.25 89 PHE A C 1
ATOM 682 O O . PHE A 1 89 ? 16.740 0.998 -4.526 1.00 96.25 89 PHE A O 1
ATOM 689 N N . PHE A 1 90 ? 14.736 0.027 -4.296 1.00 97.00 90 PHE A N 1
ATOM 690 C CA . PHE A 1 90 ? 15.091 -1.231 -4.938 1.00 97.00 90 PHE A CA 1
ATOM 691 C C . PHE A 1 90 ? 15.098 -1.176 -6.473 1.00 97.00 90 PHE A C 1
ATOM 693 O O . PHE A 1 90 ? 15.548 -2.125 -7.114 1.00 97.00 90 PHE A O 1
ATOM 700 N N . TYR A 1 91 ? 14.647 -0.071 -7.075 1.00 93.94 91 TYR A N 1
ATOM 701 C CA . TYR A 1 91 ? 14.593 0.080 -8.531 1.00 93.94 91 TYR A CA 1
ATOM 702 C C . TYR A 1 91 ? 15.722 0.930 -9.129 1.00 93.94 91 TYR A C 1
ATOM 704 O O . TYR A 1 91 ? 15.778 1.055 -10.350 1.00 93.94 91 TYR A O 1
ATOM 712 N N . GLY A 1 92 ? 16.631 1.488 -8.320 1.00 87.38 92 GLY A N 1
ATOM 713 C CA . GLY A 1 92 ? 17.533 2.579 -8.728 1.00 87.38 92 GLY A CA 1
ATOM 714 C C . GLY A 1 92 ? 18.431 2.334 -9.952 1.00 87.38 92 GLY A C 1
ATOM 715 O O . GLY A 1 92 ? 18.766 3.285 -10.648 1.00 87.38 92 GLY A O 1
ATOM 716 N N . SER A 1 93 ? 18.801 1.088 -10.255 1.00 84.25 93 SER A N 1
ATOM 717 C CA . SER A 1 93 ? 19.610 0.732 -11.437 1.00 84.25 93 SER A CA 1
ATOM 718 C C . SER A 1 93 ? 18.785 0.274 -12.647 1.00 84.25 93 SER A C 1
ATOM 720 O O . SER A 1 93 ? 19.347 -0.176 -13.644 1.00 84.25 93 SER A O 1
ATOM 722 N N . THR A 1 94 ? 17.457 0.350 -12.569 1.00 91.88 94 THR A N 1
ATOM 723 C CA . THR A 1 94 ? 16.557 -0.194 -13.591 1.00 91.88 94 THR A CA 1
ATOM 724 C C . THR A 1 94 ? 16.270 0.856 -14.663 1.00 91.88 94 THR A C 1
ATOM 726 O O . THR A 1 94 ? 15.901 1.979 -14.307 1.00 91.88 94 THR A O 1
ATOM 729 N N . PRO A 1 95 ? 16.377 0.518 -15.962 1.00 92.31 95 PRO A N 1
ATOM 730 C CA . PRO A 1 95 ? 15.875 1.365 -17.038 1.00 92.31 95 PRO A CA 1
ATOM 731 C C . PRO A 1 95 ? 14.455 1.858 -16.739 1.00 92.31 95 PRO A C 1
ATOM 733 O O . PRO A 1 95 ? 13.568 1.068 -16.416 1.00 92.31 95 PRO A O 1
ATOM 736 N N . SER A 1 96 ? 14.240 3.170 -16.816 1.00 91.12 96 SER A N 1
ATOM 737 C CA . SER A 1 96 ? 12.968 3.789 -16.439 1.00 91.12 96 SER A CA 1
ATOM 738 C C . SER A 1 96 ? 12.388 4.590 -17.598 1.00 91.12 96 SER A C 1
ATOM 740 O O . SER A 1 96 ? 13.135 5.231 -18.338 1.00 91.12 96 SER A O 1
ATOM 742 N N . GLY A 1 97 ? 11.071 4.535 -17.768 1.00 89.00 97 GLY A N 1
ATOM 743 C CA . GLY A 1 97 ? 10.358 5.276 -18.801 1.00 89.00 97 GLY A CA 1
ATOM 744 C C . GLY A 1 97 ? 8.919 4.799 -18.943 1.00 89.00 97 GLY A C 1
ATOM 745 O O . GLY A 1 97 ? 8.323 4.316 -17.981 1.00 89.00 97 GLY A O 1
ATOM 746 N N . GLY A 1 98 ? 8.363 4.956 -20.143 1.00 84.81 98 GLY A N 1
ATOM 747 C CA . GLY A 1 98 ? 7.072 4.383 -20.518 1.00 84.81 98 GLY A CA 1
ATOM 748 C C . GLY A 1 98 ? 7.182 2.926 -20.964 1.00 84.81 98 GLY A C 1
ATOM 749 O O . GLY A 1 98 ? 8.120 2.209 -20.617 1.00 84.81 98 GLY A O 1
ATOM 750 N N . LEU A 1 99 ? 6.209 2.472 -21.753 1.00 86.38 99 LEU A N 1
ATOM 751 C CA . LEU A 1 99 ? 6.244 1.134 -22.340 1.00 86.38 99 LEU A CA 1
ATOM 752 C C . LEU A 1 99 ? 7.263 1.073 -23.488 1.00 86.38 99 LEU A C 1
ATOM 754 O O . LEU A 1 99 ? 7.162 1.822 -24.460 1.00 86.38 99 LEU A O 1
ATOM 758 N N . PHE A 1 100 ? 8.216 0.146 -23.403 1.00 89.88 100 PHE A N 1
ATOM 759 C CA . PHE A 1 100 ? 9.193 -0.091 -24.464 1.00 89.88 100 PHE A CA 1
ATOM 760 C C . PHE A 1 100 ? 8.705 -1.196 -25.417 1.00 89.88 100 PHE A C 1
ATOM 762 O O . PHE A 1 100 ? 8.265 -2.243 -24.942 1.00 89.88 100 PHE A O 1
ATOM 769 N N . PRO A 1 101 ? 8.836 -1.044 -26.753 1.00 91.56 101 PRO A N 1
ATOM 770 C CA . PRO A 1 101 ? 8.427 -2.084 -27.707 1.00 91.56 101 PRO A CA 1
ATOM 771 C C . PRO A 1 101 ? 9.140 -3.431 -27.516 1.00 91.56 101 PRO A C 1
ATOM 773 O O . PRO A 1 101 ? 8.568 -4.478 -27.799 1.00 91.56 101 PRO A O 1
ATOM 776 N N . TRP A 1 102 ? 10.385 -3.402 -27.033 1.00 91.31 102 TRP A N 1
ATOM 777 C CA . TRP A 1 102 ? 11.217 -4.582 -26.773 1.00 91.31 102 TRP A CA 1
ATOM 778 C C . TRP A 1 102 ? 11.041 -5.156 -25.356 1.00 91.31 102 TRP A C 1
ATOM 780 O O . TRP A 1 102 ? 11.578 -6.220 -25.065 1.00 91.31 102 TRP A O 1
ATOM 790 N N . ASP A 1 103 ? 10.286 -4.477 -24.488 1.00 92.12 103 ASP A N 1
ATOM 791 C CA . ASP A 1 103 ? 9.982 -4.911 -23.120 1.00 92.12 103 ASP A CA 1
ATOM 792 C C . ASP A 1 103 ? 8.509 -4.643 -22.784 1.00 92.12 103 ASP A C 1
ATOM 794 O O . ASP A 1 103 ? 8.148 -3.932 -21.842 1.00 92.12 103 ASP A O 1
ATOM 798 N N . SER A 1 104 ? 7.620 -5.233 -23.583 1.00 89.81 104 SER A N 1
ATOM 799 C CA . SER A 1 104 ? 6.173 -5.074 -23.425 1.00 89.81 104 SER A CA 1
ATOM 800 C C . SER A 1 104 ? 5.634 -5.645 -22.108 1.00 89.81 104 SER A C 1
ATOM 802 O O . SER A 1 104 ? 4.494 -5.364 -21.749 1.00 89.81 104 SER A O 1
ATOM 804 N N . SER A 1 105 ? 6.426 -6.457 -21.395 1.00 90.00 105 SER A N 1
ATOM 805 C CA . SER A 1 105 ? 6.066 -7.049 -20.100 1.00 90.00 105 SER A CA 1
ATOM 806 C C . SER A 1 105 ? 6.697 -6.343 -18.896 1.00 90.00 105 SER A C 1
ATOM 808 O O . SER A 1 105 ? 6.480 -6.791 -17.769 1.00 90.00 105 SER A O 1
ATOM 810 N N . ARG A 1 106 ? 7.465 -5.262 -19.113 1.00 92.38 106 ARG A N 1
ATOM 811 C CA . ARG A 1 106 ? 8.206 -4.524 -18.071 1.00 92.38 106 ARG A CA 1
ATOM 812 C C . ARG A 1 106 ? 9.108 -5.425 -17.218 1.00 92.38 106 ARG A C 1
ATOM 814 O O . ARG A 1 106 ? 9.188 -5.278 -15.998 1.00 92.38 106 ARG A O 1
ATOM 821 N N . GLU A 1 107 ? 9.736 -6.415 -17.841 1.00 92.31 107 GLU A N 1
ATOM 822 C CA . GLU A 1 107 ? 10.677 -7.322 -17.184 1.00 92.31 107 GLU A CA 1
ATOM 823 C C . GLU A 1 107 ? 12.005 -6.629 -16.887 1.00 92.31 107 GLU A C 1
ATOM 825 O O . GLU A 1 107 ? 12.571 -6.789 -15.805 1.00 92.31 107 GLU A O 1
ATOM 830 N N . PHE A 1 108 ? 12.465 -5.804 -17.824 1.00 92.19 108 PHE A N 1
ATOM 831 C CA . PHE A 1 108 ? 13.766 -5.141 -17.772 1.00 92.19 108 PHE A CA 1
ATOM 832 C C . PHE A 1 108 ? 13.662 -3.636 -17.514 1.00 92.19 108 PHE A C 1
ATOM 834 O O . PHE A 1 108 ? 14.681 -2.968 -17.350 1.00 92.19 108 PHE A O 1
ATOM 841 N N . SER A 1 109 ? 12.444 -3.103 -17.459 1.00 93.44 109 SER A N 1
ATOM 842 C CA . SER A 1 109 ? 12.157 -1.689 -17.254 1.00 93.44 109 SER A CA 1
ATOM 843 C C . SER A 1 109 ? 11.119 -1.446 -16.157 1.00 93.44 109 SER A C 1
ATOM 845 O O . SER A 1 109 ? 10.382 -2.339 -15.732 1.00 93.44 109 SER A O 1
ATOM 847 N N . ILE A 1 110 ? 11.067 -0.207 -15.673 1.00 93.56 110 ILE A N 1
ATOM 848 C CA . ILE A 1 110 ? 10.040 0.276 -14.750 1.00 93.56 110 ILE A CA 1
ATOM 849 C C . ILE A 1 110 ? 9.301 1.469 -15.341 1.00 93.56 110 ILE A C 1
ATOM 851 O O . ILE A 1 110 ? 9.894 2.332 -15.990 1.00 93.56 110 ILE A O 1
ATOM 855 N N . ALA A 1 111 ? 8.005 1.535 -15.049 1.00 92.44 111 ALA A N 1
ATOM 856 C CA . ALA A 1 111 ? 7.211 2.714 -15.338 1.00 92.44 111 ALA A CA 1
ATOM 857 C C . ALA A 1 111 ? 7.663 3.876 -14.445 1.00 92.44 111 ALA A C 1
ATOM 859 O O . ALA A 1 111 ? 7.580 3.781 -13.219 1.00 92.44 111 ALA A O 1
ATOM 860 N N . SER A 1 112 ? 8.123 4.966 -15.051 1.00 91.31 112 SER A N 1
ATOM 861 C CA . SER A 1 112 ? 8.491 6.204 -14.343 1.00 91.31 112 SER A CA 1
ATOM 862 C C . SER A 1 112 ? 7.849 7.457 -14.937 1.00 91.31 112 SER A C 1
ATOM 864 O O . SER A 1 112 ? 8.143 8.573 -14.509 1.00 91.31 112 SER A O 1
ATOM 866 N N . GLU A 1 113 ? 6.937 7.287 -15.896 1.00 93.06 113 GLU A N 1
ATOM 867 C CA . GLU A 1 113 ? 6.140 8.386 -16.432 1.00 93.06 113 GLU A CA 1
ATOM 868 C C . GLU A 1 113 ? 5.313 9.037 -15.325 1.00 93.06 113 GLU A C 1
ATOM 870 O O . GLU A 1 113 ? 4.746 8.357 -14.466 1.00 93.06 113 GLU A O 1
ATOM 875 N N . PHE A 1 114 ? 5.212 10.368 -15.370 1.00 92.25 114 PHE A N 1
ATOM 876 C CA . PHE A 1 114 ? 4.577 11.155 -14.315 1.00 92.25 114 PHE A CA 1
ATOM 877 C C . PHE A 1 114 ? 3.179 10.637 -13.948 1.00 92.25 114 PHE A C 1
ATOM 879 O O . PHE A 1 114 ? 2.893 10.451 -12.769 1.00 92.25 114 PHE A O 1
ATOM 886 N N . ALA A 1 115 ? 2.337 10.331 -14.940 1.00 90.06 115 ALA A N 1
ATOM 887 C CA . ALA A 1 115 ? 0.987 9.816 -14.710 1.00 90.06 115 ALA A CA 1
ATOM 888 C C . ALA A 1 115 ? 0.972 8.486 -13.928 1.00 90.06 115 ALA A C 1
ATOM 890 O O . ALA A 1 115 ? 0.128 8.300 -13.049 1.00 90.06 115 ALA A O 1
ATOM 891 N N . ALA A 1 116 ? 1.937 7.597 -14.185 1.00 90.25 116 ALA A N 1
ATOM 892 C CA . ALA A 1 116 ? 2.027 6.292 -13.534 1.00 90.25 116 ALA A CA 1
ATOM 893 C C . ALA A 1 116 ? 2.510 6.389 -12.075 1.00 90.25 116 ALA A C 1
ATOM 895 O O . ALA A 1 116 ? 2.055 5.637 -11.208 1.00 90.25 116 ALA A O 1
ATOM 896 N N . ILE A 1 117 ? 3.418 7.327 -11.777 1.00 95.00 117 ILE A N 1
ATOM 897 C CA . ILE A 1 11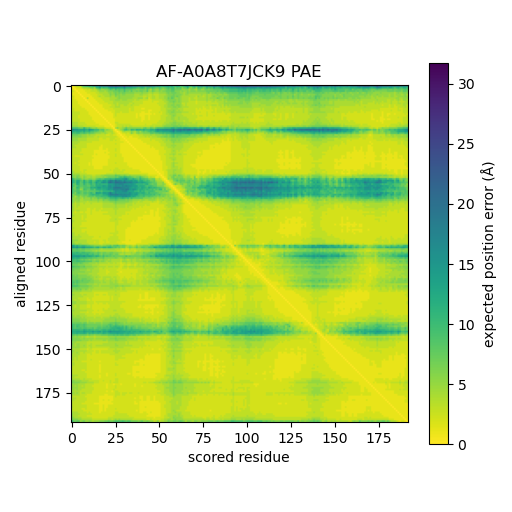7 ? 4.052 7.423 -10.451 1.00 95.00 117 ILE A CA 1
ATOM 898 C C . ILE A 1 117 ? 3.458 8.502 -9.541 1.00 95.00 117 ILE A C 1
ATOM 900 O O . ILE A 1 117 ? 3.583 8.381 -8.325 1.00 95.00 117 ILE A O 1
ATOM 904 N N . ALA A 1 118 ? 2.791 9.532 -10.078 1.00 97.38 118 ALA A N 1
ATOM 905 C CA . ALA A 1 118 ? 2.329 10.682 -9.293 1.00 97.38 118 ALA A CA 1
ATOM 906 C C . ALA A 1 118 ? 1.417 10.274 -8.129 1.00 97.38 118 ALA A C 1
ATOM 908 O O . ALA A 1 118 ? 1.599 10.731 -7.003 1.00 97.38 118 ALA A O 1
ATOM 909 N N . THR A 1 119 ? 0.474 9.365 -8.373 1.00 98.31 119 THR A N 1
ATOM 910 C CA . THR A 1 119 ? -0.432 8.850 -7.332 1.00 98.31 119 THR A CA 1
ATOM 911 C C . THR A 1 119 ? 0.308 8.063 -6.249 1.00 98.31 119 THR A C 1
ATOM 913 O O . THR A 1 119 ? 0.001 8.228 -5.069 1.00 98.31 119 THR A O 1
ATOM 916 N N . GLY A 1 120 ? 1.335 7.295 -6.623 1.00 97.88 120 GLY A N 1
ATOM 917 C CA . GLY A 1 120 ? 2.220 6.601 -5.687 1.00 97.88 120 GLY A CA 1
ATOM 918 C C . GLY A 1 120 ? 3.031 7.570 -4.830 1.00 97.88 120 GLY A C 1
ATOM 919 O O . GLY A 1 120 ? 3.085 7.408 -3.616 1.00 97.88 120 GLY A O 1
ATOM 920 N N . VAL A 1 121 ? 3.585 8.629 -5.429 1.00 98.00 121 VAL A N 1
ATOM 921 C CA . VAL A 1 121 ? 4.320 9.686 -4.710 1.00 98.00 121 VAL A CA 1
ATOM 922 C C . VAL A 1 121 ? 3.406 10.432 -3.738 1.00 98.00 121 VAL A C 1
ATOM 924 O O . VAL A 1 121 ? 3.771 10.625 -2.580 1.00 98.00 121 VAL A O 1
ATOM 927 N N . ILE A 1 122 ? 2.198 10.810 -4.167 1.00 98.56 122 ILE A N 1
ATOM 928 C CA . ILE A 1 122 ? 1.217 11.461 -3.288 1.00 98.56 122 ILE A CA 1
ATOM 929 C C . ILE A 1 122 ? 0.860 10.525 -2.128 1.00 98.56 122 ILE A C 1
ATOM 931 O O . ILE A 1 122 ? 0.907 10.945 -0.973 1.00 98.56 122 ILE A O 1
ATOM 935 N N . ALA A 1 123 ? 0.570 9.248 -2.396 1.00 98.56 123 ALA A N 1
ATOM 936 C CA . ALA A 1 123 ? 0.289 8.266 -1.350 1.00 98.56 123 ALA A CA 1
ATOM 937 C C . ALA A 1 123 ? 1.475 8.080 -0.385 1.00 98.56 123 ALA A C 1
ATOM 939 O O . ALA A 1 123 ? 1.266 7.989 0.824 1.00 98.56 123 ALA A O 1
ATOM 940 N N . LEU A 1 124 ? 2.711 8.090 -0.895 1.00 97.69 124 LEU A N 1
ATOM 941 C CA . LEU A 1 124 ? 3.938 7.973 -0.105 1.00 97.69 124 LEU A CA 1
ATOM 942 C C . LEU A 1 124 ? 4.143 9.156 0.850 1.00 97.69 124 LEU A C 1
ATOM 944 O O . LEU A 1 124 ? 4.737 8.977 1.907 1.00 97.69 124 LEU A O 1
ATOM 948 N N . VAL A 1 125 ? 3.636 10.344 0.511 1.00 98.38 125 VAL A N 1
ATOM 949 C CA . VAL A 1 125 ? 3.628 11.521 1.398 1.00 98.38 125 VAL A CA 1
ATOM 950 C C . VAL A 1 125 ? 2.447 11.477 2.372 1.00 98.38 125 VAL A C 1
ATOM 952 O O . VAL A 1 125 ? 2.603 11.758 3.563 1.00 98.38 125 VAL A O 1
ATOM 955 N N . LEU A 1 126 ? 1.260 11.100 1.890 1.00 98.50 126 LEU A N 1
ATOM 956 C CA . LEU A 1 126 ? 0.043 11.072 2.701 1.00 98.50 126 LEU A CA 1
ATOM 957 C C . LEU A 1 126 ? 0.057 9.971 3.767 1.00 98.50 126 LEU A C 1
ATOM 959 O O . LEU A 1 126 ? -0.491 10.182 4.845 1.00 98.50 126 LEU A O 1
ATOM 963 N N . LEU A 1 127 ? 0.678 8.818 3.511 1.00 98.50 127 LEU A N 1
ATOM 964 C CA . LEU A 1 127 ? 0.735 7.711 4.470 1.00 98.50 127 LEU A CA 1
ATOM 965 C C . LEU A 1 127 ? 1.505 8.069 5.764 1.00 98.50 127 LEU A C 1
ATOM 967 O O . LEU A 1 127 ? 0.937 7.892 6.845 1.00 98.50 127 LEU A O 1
ATOM 971 N N . PRO A 1 128 ? 2.730 8.634 5.717 1.00 98.19 128 PRO A N 1
ATOM 972 C CA . PRO A 1 128 ? 3.376 9.206 6.895 1.00 98.19 128 PRO A CA 1
ATOM 973 C C . PRO A 1 128 ? 2.509 10.259 7.589 1.00 98.19 128 PRO A C 1
ATOM 975 O O . PRO A 1 128 ? 2.388 10.234 8.811 1.00 98.19 128 PRO A O 1
ATOM 978 N N . ALA A 1 129 ? 1.865 11.156 6.831 1.00 97.31 129 ALA A N 1
ATOM 979 C CA . ALA A 1 129 ? 0.998 12.187 7.400 1.00 97.31 129 ALA A CA 1
ATOM 980 C C . ALA A 1 129 ? -0.213 11.587 8.141 1.00 97.31 129 ALA A C 1
ATOM 982 O O . ALA A 1 129 ? -0.554 12.044 9.231 1.00 97.31 129 ALA A O 1
ATOM 983 N N . LEU A 1 130 ? -0.823 10.526 7.602 1.00 97.69 130 LEU A N 1
ATOM 984 C CA . LEU A 1 130 ? -1.900 9.765 8.241 1.00 97.69 130 LEU A CA 1
ATOM 985 C C . LEU A 1 130 ? -1.432 9.124 9.557 1.00 97.69 130 LEU A C 1
ATOM 987 O O . LEU A 1 130 ? -2.161 9.153 10.552 1.00 97.69 130 LEU A O 1
ATOM 991 N N . ILE A 1 131 ? -0.219 8.568 9.581 1.00 96.50 131 ILE A N 1
ATOM 992 C CA . ILE A 1 131 ? 0.366 7.963 10.785 1.00 96.50 131 ILE A CA 1
ATOM 993 C C . ILE A 1 131 ? 0.698 9.035 11.828 1.00 96.50 131 ILE A C 1
ATOM 995 O O . ILE A 1 131 ? 0.362 8.861 12.997 1.00 96.50 131 ILE A O 1
ATOM 999 N N . VAL A 1 132 ? 1.268 10.173 11.426 1.00 95.44 132 VAL A N 1
ATOM 1000 C CA . VAL A 1 132 ? 1.498 11.329 12.311 1.00 95.44 132 VAL A CA 1
ATOM 1001 C C . VAL A 1 132 ? 0.174 11.828 12.895 1.00 95.44 132 VAL A C 1
ATOM 1003 O O . VAL A 1 132 ? 0.069 11.979 14.112 1.00 95.44 132 VAL A O 1
ATOM 1006 N N . LEU A 1 133 ? -0.863 11.989 12.062 1.00 94.00 133 LEU A N 1
ATOM 1007 C CA . LEU A 1 133 ? -2.223 12.339 12.489 1.00 94.00 133 LEU A CA 1
ATOM 1008 C C . LEU A 1 133 ? -2.763 11.349 13.533 1.00 94.00 133 LEU A C 1
ATOM 1010 O O . LEU A 1 133 ? -3.502 11.744 14.437 1.00 94.00 133 LEU A O 1
ATOM 1014 N N . ALA A 1 134 ? -2.408 10.067 13.424 1.00 92.62 134 ALA A N 1
ATOM 1015 C CA . ALA A 1 134 ? -2.833 9.043 14.367 1.00 92.62 134 ALA A CA 1
ATOM 1016 C C . ALA A 1 134 ? -2.043 9.048 15.682 1.00 92.62 134 ALA A C 1
ATOM 1018 O O . ALA A 1 134 ? -2.644 8.960 16.754 1.00 92.62 134 ALA A O 1
ATOM 1019 N N . VAL A 1 135 ? -0.717 9.184 15.614 1.00 93.19 135 VAL A N 1
ATOM 1020 C CA . VAL A 1 135 ? 0.176 9.209 16.783 1.00 93.19 135 VAL A CA 1
ATOM 1021 C C . VAL A 1 135 ? -0.059 10.460 17.629 1.00 93.19 135 VAL A C 1
ATOM 1023 O O . VAL A 1 135 ? -0.181 10.359 18.847 1.00 93.19 135 VAL A O 1
ATOM 1026 N N . TRP A 1 136 ? -0.203 11.626 16.995 1.00 92.25 136 TRP A N 1
ATOM 1027 C CA . TRP A 1 136 ? -0.428 12.904 17.678 1.00 92.25 136 TRP A CA 1
ATOM 1028 C C . TRP A 1 136 ? -1.901 13.224 17.944 1.00 92.25 136 TRP A C 1
ATOM 1030 O O . TRP A 1 136 ? -2.219 14.353 18.310 1.00 92.25 136 TRP A O 1
ATOM 1040 N N . ARG A 1 137 ? -2.813 12.248 17.836 1.00 90.44 137 ARG A N 1
ATOM 1041 C CA . ARG A 1 137 ? -4.256 12.455 18.058 1.00 90.44 137 ARG A CA 1
ATOM 1042 C C . ARG A 1 137 ? -4.567 13.257 19.325 1.00 90.44 137 ARG A C 1
ATOM 1044 O O . ARG A 1 137 ? -5.430 14.121 19.287 1.00 90.44 137 ARG A O 1
ATOM 1051 N N . SER A 1 138 ? -3.911 12.945 20.445 1.00 87.31 138 SER A N 1
ATOM 1052 C CA . SER A 1 138 ? -4.170 13.584 21.745 1.00 87.31 138 SER A CA 1
ATOM 1053 C C . SER A 1 138 ? -3.644 15.014 21.858 1.00 87.31 138 SER A C 1
ATOM 1055 O O . SER A 1 138 ? -4.048 15.721 22.770 1.00 87.31 138 SER A O 1
ATOM 1057 N N . ALA A 1 139 ? -2.738 15.425 20.969 1.00 87.88 139 ALA A N 1
ATOM 1058 C CA . ALA A 1 139 ? -2.222 16.790 20.904 1.00 87.88 139 ALA A CA 1
ATOM 1059 C C . ALA A 1 139 ? -3.061 17.692 19.983 1.00 87.88 139 ALA A C 1
ATOM 1061 O O . ALA A 1 139 ? -2.880 18.906 19.982 1.00 87.88 139 ALA A O 1
ATOM 1062 N N . LEU A 1 140 ? -3.960 17.108 19.185 1.00 85.69 140 LEU A N 1
ATOM 1063 C CA . LEU A 1 140 ? -4.879 17.849 18.331 1.00 85.69 140 LEU A CA 1
ATOM 1064 C C . LEU A 1 140 ? -6.110 18.243 19.145 1.00 85.69 140 LEU A C 1
ATOM 1066 O O . LEU A 1 140 ? -6.750 17.385 19.750 1.00 85.69 140 LEU A O 1
ATOM 1070 N N . ASP A 1 141 ? -6.505 19.511 19.075 1.00 88.94 141 ASP A N 1
ATOM 1071 C CA . ASP A 1 141 ? -7.720 20.030 19.723 1.00 88.94 141 ASP A CA 1
ATOM 1072 C C . ASP A 1 141 ? -9.010 19.644 18.959 1.00 88.94 141 ASP A C 1
ATOM 1074 O O . ASP A 1 141 ? -9.981 20.389 18.842 1.00 88.94 141 ASP A O 1
ATOM 1078 N N . TYR A 1 142 ? -9.006 18.466 18.329 1.00 88.69 142 TYR A N 1
ATOM 1079 C CA . TYR A 1 142 ? -10.118 17.967 17.531 1.00 88.69 142 TYR A CA 1
ATOM 1080 C C . TYR A 1 142 ? -11.016 17.066 18.369 1.00 88.69 142 TYR A C 1
ATOM 1082 O O . TYR A 1 142 ? -10.564 16.148 19.055 1.00 88.69 142 TYR A O 1
ATOM 1090 N N . ARG A 1 143 ? -12.334 17.236 18.206 1.00 93.25 143 ARG A N 1
ATOM 1091 C CA . ARG A 1 143 ? -13.310 16.244 18.677 1.00 93.25 143 ARG A CA 1
ATOM 1092 C C . ARG A 1 143 ? -12.976 14.878 18.076 1.00 93.25 143 ARG A C 1
ATOM 1094 O O . ARG A 1 143 ? -12.679 14.779 16.884 1.00 93.25 143 ARG A O 1
ATOM 1101 N N . TYR A 1 144 ? -13.097 13.819 18.876 1.00 89.88 144 TYR A N 1
ATOM 1102 C CA . TYR A 1 144 ? -12.771 12.452 18.451 1.00 89.88 144 TYR A CA 1
ATOM 1103 C C . TYR A 1 144 ? -13.467 12.049 17.144 1.00 89.88 144 TYR A C 1
ATOM 1105 O O . TYR A 1 144 ? -12.845 11.453 16.269 1.00 89.88 144 TYR A O 1
ATOM 1113 N N . GLU A 1 145 ? -14.736 12.420 16.979 1.00 92.19 145 GLU A N 1
ATOM 1114 C CA . GLU A 1 145 ? -15.511 12.134 15.769 1.00 92.19 145 GLU A CA 1
ATOM 1115 C C . GLU A 1 145 ? -14.925 12.792 14.517 1.00 92.19 145 GLU A C 1
ATOM 1117 O O . GLU A 1 145 ? -14.887 12.170 13.457 1.00 92.19 145 GLU A O 1
ATOM 1122 N N . VAL A 1 146 ? -14.442 14.033 14.642 1.00 93.69 146 VAL A N 1
ATOM 1123 C CA . VAL A 1 146 ? -13.811 14.773 13.542 1.00 93.69 146 VAL A CA 1
ATOM 1124 C C . VAL A 1 146 ? -12.498 14.101 13.170 1.00 93.69 146 VAL A C 1
ATOM 1126 O O . VAL A 1 146 ? -12.302 13.766 12.006 1.00 93.69 146 VAL A O 1
ATOM 1129 N N . TRP A 1 147 ? -11.644 13.817 14.156 1.00 94.94 147 TRP A N 1
ATOM 1130 C CA . TRP A 1 147 ? -10.393 13.094 13.924 1.00 94.94 147 TRP A CA 1
ATOM 1131 C C . TRP A 1 147 ? -10.637 11.728 13.266 1.00 94.94 147 TRP A C 1
ATOM 1133 O O . TRP A 1 147 ? -9.984 11.394 12.280 1.00 94.94 147 TRP A O 1
ATOM 1143 N N . ARG A 1 148 ? -11.625 10.963 13.748 1.00 92.19 148 ARG A N 1
ATOM 1144 C CA . ARG A 1 148 ? -11.961 9.635 13.213 1.00 92.19 148 ARG A CA 1
ATOM 1145 C C . ARG A 1 148 ? -12.429 9.711 11.761 1.00 92.19 148 ARG A C 1
ATOM 1147 O O . ARG A 1 148 ? -12.041 8.864 10.958 1.00 92.19 148 ARG A O 1
ATOM 1154 N N . ARG A 1 149 ? -13.248 10.711 11.414 1.00 93.12 149 ARG A N 1
ATOM 1155 C CA . ARG A 1 149 ? -13.676 10.949 1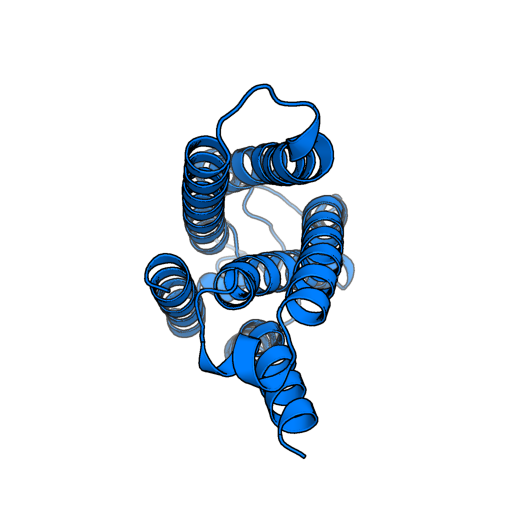0.027 1.00 93.12 149 ARG A CA 1
ATOM 1156 C C . ARG A 1 149 ? -12.498 11.357 9.147 1.00 93.12 149 ARG A C 1
ATOM 1158 O O . ARG A 1 149 ? -12.336 10.769 8.087 1.00 93.12 149 ARG A O 1
ATOM 1165 N N . LEU A 1 150 ? -11.666 12.301 9.594 1.00 94.94 150 LEU A N 1
ATOM 1166 C CA . LEU A 1 150 ? -10.487 12.754 8.847 1.00 94.94 150 LEU A CA 1
ATOM 1167 C C . LEU A 1 150 ? -9.515 11.604 8.572 1.00 94.94 150 LEU A C 1
ATOM 1169 O O . LEU A 1 150 ? -9.132 11.398 7.426 1.00 94.94 150 LEU A O 1
ATOM 1173 N N . HIS A 1 151 ? -9.174 10.819 9.596 1.00 95.00 151 HIS A N 1
ATOM 1174 C CA . HIS A 1 151 ? -8.304 9.655 9.456 1.00 95.00 151 HIS A CA 1
ATOM 1175 C C . HIS A 1 151 ? -8.892 8.632 8.471 1.00 95.00 151 HIS A C 1
ATOM 1177 O O . HIS A 1 151 ? -8.197 8.176 7.570 1.00 95.00 151 HIS A O 1
ATOM 1183 N N . GLY A 1 152 ? -10.189 8.320 8.587 1.00 94.94 152 GLY A N 1
ATOM 1184 C CA . GLY A 1 152 ? -10.863 7.380 7.686 1.00 94.94 152 GLY A CA 1
ATOM 1185 C C . GLY A 1 152 ? -10.941 7.857 6.231 1.00 94.94 152 GLY A C 1
ATOM 1186 O O . GLY A 1 152 ? -10.677 7.077 5.321 1.00 94.94 152 GLY A O 1
ATOM 1187 N N . VAL A 1 153 ? -11.268 9.134 6.000 1.00 96.31 153 VAL A N 1
ATOM 1188 C CA . VAL A 1 153 ? -11.305 9.722 4.649 1.00 96.31 153 VAL A CA 1
ATOM 1189 C C . VAL A 1 153 ? -9.909 9.738 4.036 1.00 96.31 153 VAL A C 1
ATOM 1191 O O . VAL A 1 153 ? -9.743 9.326 2.891 1.00 96.31 153 VAL A O 1
ATOM 1194 N N . LEU A 1 154 ? -8.895 10.156 4.798 1.00 97.56 154 LEU A N 1
ATOM 1195 C CA . LEU A 1 154 ? -7.517 10.179 4.321 1.00 97.56 154 LEU A CA 1
ATOM 1196 C C . LEU A 1 154 ? -7.006 8.765 4.001 1.00 97.56 154 LEU A 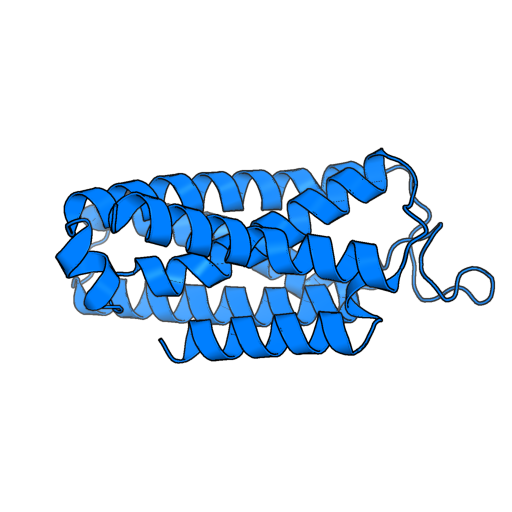C 1
ATOM 1198 O O . LEU A 1 154 ? -6.384 8.571 2.960 1.00 97.56 154 LEU A O 1
ATOM 1202 N N . ALA A 1 155 ? -7.333 7.767 4.828 1.00 97.94 155 ALA A N 1
ATOM 1203 C CA . ALA A 1 155 ? -7.027 6.367 4.542 1.00 97.94 155 ALA A CA 1
ATOM 1204 C C . ALA A 1 155 ? -7.691 5.880 3.241 1.00 97.94 155 ALA A C 1
ATOM 1206 O O . ALA A 1 155 ? -7.035 5.230 2.429 1.00 97.94 155 ALA A O 1
ATOM 1207 N N . ALA A 1 156 ? -8.964 6.223 3.001 1.00 97.94 156 ALA A N 1
ATOM 1208 C CA . ALA A 1 156 ? -9.666 5.863 1.765 1.00 97.94 156 ALA A CA 1
ATOM 1209 C C . ALA A 1 156 ? -9.036 6.519 0.524 1.00 97.94 156 ALA A C 1
ATOM 1211 O O . ALA A 1 156 ? -8.845 5.855 -0.493 1.00 97.94 156 ALA A O 1
ATOM 1212 N N . VAL A 1 157 ? -8.650 7.796 0.618 1.00 98.62 157 VAL A N 1
ATOM 1213 C CA . VAL A 1 157 ? -7.923 8.497 -0.452 1.00 98.62 157 VAL A CA 1
ATOM 1214 C C . VAL A 1 157 ? -6.588 7.810 -0.744 1.00 98.62 157 VAL A C 1
ATOM 1216 O O . VAL A 1 157 ? -6.289 7.546 -1.906 1.00 98.62 157 VAL A O 1
ATOM 1219 N N . ILE A 1 158 ? -5.813 7.459 0.288 1.00 98.75 158 ILE A N 1
ATOM 1220 C CA . ILE A 1 158 ? -4.553 6.717 0.128 1.00 98.75 158 ILE A CA 1
ATOM 1221 C C . ILE A 1 158 ? -4.802 5.380 -0.578 1.00 98.75 158 ILE A C 1
ATOM 1223 O O . ILE A 1 158 ? -4.101 5.073 -1.536 1.00 98.75 158 ILE A O 1
ATOM 1227 N N . ALA A 1 159 ? -5.815 4.611 -0.171 1.00 98.62 159 ALA A N 1
ATOM 1228 C CA . ALA A 1 159 ? -6.131 3.327 -0.799 1.00 98.62 159 ALA A CA 1
ATOM 1229 C C . ALA A 1 159 ? -6.456 3.465 -2.299 1.00 98.62 159 ALA A C 1
ATOM 1231 O O . ALA A 1 159 ? -5.969 2.675 -3.106 1.00 98.62 159 ALA A O 1
ATOM 1232 N N . LEU A 1 160 ? -7.218 4.492 -2.690 1.00 98.69 160 LEU A N 1
ATOM 1233 C CA . LEU A 1 160 ? -7.539 4.762 -4.097 1.00 98.69 160 LEU A CA 1
ATOM 1234 C C . LEU A 1 160 ? -6.314 5.214 -4.906 1.00 98.69 160 LEU A C 1
ATOM 1236 O O . LEU A 1 160 ? -6.131 4.769 -6.040 1.00 98.69 160 LEU A O 1
ATOM 1240 N N . LEU A 1 161 ? -5.453 6.056 -4.327 1.00 98.75 161 LEU A N 1
ATOM 1241 C CA . LEU A 1 161 ? -4.193 6.465 -4.955 1.00 98.75 161 LEU A CA 1
ATOM 1242 C C . LEU A 1 161 ? -3.254 5.270 -5.158 1.00 98.75 161 LEU A C 1
ATOM 1244 O O . LEU A 1 161 ? -2.659 5.132 -6.224 1.00 98.75 161 LEU A O 1
ATOM 1248 N N . LEU A 1 162 ? -3.153 4.386 -4.162 1.00 98.69 162 LEU A N 1
ATOM 1249 C CA . LEU A 1 162 ? -2.357 3.163 -4.249 1.00 98.69 162 LEU A CA 1
ATOM 1250 C C . LEU A 1 162 ? -2.922 2.182 -5.274 1.00 98.69 162 LEU A C 1
ATOM 1252 O O . LEU A 1 162 ? -2.141 1.575 -6.007 1.00 98.69 162 LEU A O 1
ATOM 1256 N N . LEU A 1 163 ? -4.250 2.053 -5.373 1.00 98.75 163 LEU A N 1
ATOM 1257 C CA . LEU A 1 163 ? -4.884 1.252 -6.419 1.00 98.75 163 LEU A CA 1
ATOM 1258 C C . LEU A 1 163 ? -4.492 1.776 -7.801 1.00 98.75 163 LEU A C 1
ATOM 1260 O O . LEU A 1 163 ? -3.984 1.010 -8.614 1.00 98.75 163 LEU A O 1
ATOM 1264 N N . HIS A 1 164 ? -4.669 3.076 -8.049 1.00 98.50 164 HIS A N 1
ATOM 1265 C CA . HIS A 1 164 ? -4.291 3.691 -9.320 1.00 98.50 164 HIS A CA 1
ATOM 1266 C C . HIS A 1 164 ? -2.801 3.482 -9.622 1.00 98.50 164 HIS A C 1
ATOM 1268 O O . HIS A 1 164 ? -2.451 2.993 -10.691 1.00 98.50 164 HIS A O 1
ATOM 1274 N N . HIS A 1 165 ? -1.915 3.776 -8.667 1.00 98.06 165 HIS A N 1
ATOM 1275 C CA . HIS A 1 165 ? -0.478 3.563 -8.830 1.00 98.06 165 HIS A CA 1
ATOM 1276 C C . HIS A 1 165 ? -0.131 2.103 -9.155 1.00 98.06 165 HIS A C 1
ATOM 1278 O O . HIS A 1 165 ? 0.674 1.836 -10.044 1.00 98.06 165 HIS A O 1
ATOM 1284 N N . THR A 1 166 ? -0.763 1.151 -8.466 1.00 97.81 166 THR A N 1
ATO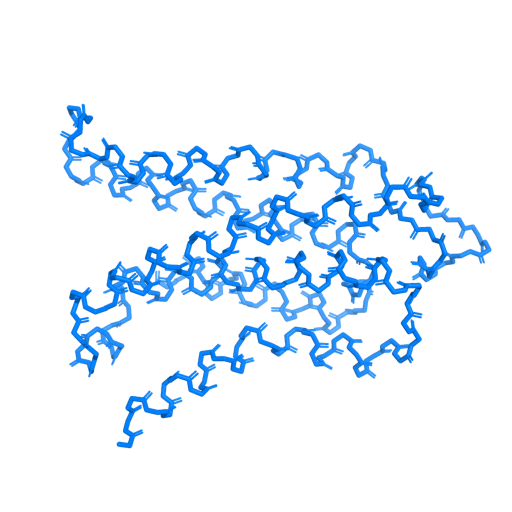M 1285 C CA . THR A 1 166 ? -0.545 -0.285 -8.680 1.00 97.81 166 THR A CA 1
ATOM 1286 C C . THR A 1 166 ? -0.968 -0.704 -10.082 1.00 97.81 166 THR A C 1
ATOM 1288 O O . THR A 1 166 ? -0.235 -1.447 -10.727 1.00 97.81 166 THR A O 1
ATOM 1291 N N . LEU A 1 167 ? -2.120 -0.225 -10.560 1.00 97.38 167 LEU A N 1
ATOM 1292 C CA . LEU A 1 167 ? -2.639 -0.556 -11.888 1.00 97.38 167 LEU A CA 1
ATOM 1293 C C . LEU A 1 167 ? -1.801 0.064 -13.017 1.00 97.38 167 LEU A C 1
ATOM 1295 O O . LEU A 1 167 ? -1.566 -0.599 -14.023 1.00 97.38 167 LEU A O 1
ATOM 1299 N N . GLU A 1 168 ? -1.308 1.290 -12.836 1.00 95.81 168 GLU A N 1
ATOM 1300 C CA . GLU A 1 168 ? -0.555 2.010 -13.871 1.00 95.81 168 GLU A CA 1
ATOM 1301 C C . GLU A 1 168 ? 0.937 1.641 -13.905 1.00 95.81 168 GLU A C 1
ATOM 1303 O O . GLU A 1 168 ? 1.519 1.438 -14.976 1.00 95.81 168 GLU A O 1
ATOM 1308 N N . ALA A 1 169 ? 1.586 1.535 -12.742 1.00 95.06 169 ALA A N 1
ATOM 1309 C CA . ALA A 1 169 ? 3.029 1.306 -12.643 1.00 95.06 169 ALA A CA 1
ATOM 1310 C C . ALA A 1 169 ? 3.402 -0.166 -12.393 1.00 95.06 169 ALA A C 1
ATOM 1312 O O . ALA A 1 169 ? 4.486 -0.610 -12.784 1.00 95.06 169 ALA A O 1
ATOM 1313 N N . GLY A 1 170 ? 2.522 -0.945 -11.760 1.00 94.75 170 GLY A N 1
ATOM 1314 C CA . GLY A 1 170 ? 2.819 -2.305 -11.320 1.00 94.75 170 GLY A CA 1
ATOM 1315 C C . GLY A 1 170 ? 2.854 -3.318 -12.464 1.00 94.75 170 GLY A C 1
ATOM 1316 O O . GLY A 1 170 ? 1.818 -3.657 -13.027 1.00 94.75 170 GLY A O 1
ATOM 1317 N N . ARG A 1 171 ? 4.034 -3.897 -12.738 1.00 94.44 171 ARG A N 1
ATOM 1318 C CA . ARG A 1 171 ? 4.224 -4.988 -13.720 1.00 94.44 171 ARG A CA 1
ATOM 1319 C C . ARG A 1 171 ? 3.171 -6.086 -13.571 1.00 94.44 171 ARG A C 1
ATOM 1321 O O . ARG A 1 171 ? 2.455 -6.405 -14.511 1.00 94.44 171 ARG A O 1
ATOM 1328 N N . TYR A 1 172 ? 3.049 -6.642 -12.369 1.00 95.75 172 TYR A N 1
ATOM 1329 C CA . TYR A 1 172 ? 2.175 -7.789 -12.132 1.00 95.75 172 TYR A CA 1
ATOM 1330 C C . TYR A 1 172 ? 0.683 -7.450 -12.231 1.00 95.75 172 TYR A C 1
ATOM 1332 O O . TYR A 1 172 ? -0.126 -8.323 -12.540 1.00 95.75 172 TYR A O 1
ATOM 1340 N N . ALA A 1 173 ? 0.310 -6.184 -12.026 1.00 96.31 173 ALA A N 1
ATOM 1341 C CA . ALA A 1 173 ? -1.062 -5.722 -12.202 1.00 96.31 173 ALA A CA 1
ATOM 1342 C C . ALA A 1 173 ? -1.457 -5.577 -13.683 1.00 96.31 173 ALA A C 1
ATOM 1344 O O . ALA A 1 173 ? -2.643 -5.471 -13.973 1.00 96.31 173 ALA A O 1
ATOM 1345 N N . MET A 1 174 ? -0.513 -5.671 -14.631 1.00 94.06 174 MET A N 1
ATOM 1346 C CA . MET A 1 174 ? -0.838 -5.737 -16.063 1.00 94.06 174 MET A CA 1
ATOM 1347 C C . MET A 1 174 ? -1.653 -6.994 -16.408 1.00 94.06 174 MET A C 1
ATOM 1349 O O . MET A 1 174 ? -2.390 -7.010 -17.394 1.00 94.06 174 MET A O 1
ATOM 1353 N N . HIS A 1 175 ? -1.561 -8.055 -15.596 1.00 96.31 175 HIS A N 1
ATOM 1354 C CA . HIS A 1 175 ? -2.429 -9.215 -15.753 1.00 96.31 175 HIS A CA 1
ATOM 1355 C C . HIS A 1 175 ? -3.805 -8.955 -15.124 1.00 96.31 175 HIS A C 1
ATOM 1357 O O . HIS A 1 175 ? -3.929 -8.723 -13.919 1.00 96.31 175 HIS A O 1
ATOM 1363 N N . LYS A 1 176 ? -4.863 -9.092 -15.933 1.00 96.62 176 LYS A N 1
ATOM 1364 C CA . LYS A 1 176 ? -6.258 -8.769 -15.574 1.00 96.62 176 LYS A CA 1
ATOM 1365 C C . LYS A 1 176 ? -6.736 -9.360 -14.243 1.00 96.62 176 LYS A C 1
ATOM 1367 O O . LYS A 1 176 ? -7.462 -8.700 -13.510 1.00 96.62 176 LYS A O 1
ATOM 1372 N N . ASN A 1 177 ? -6.316 -10.579 -13.901 1.00 97.25 177 ASN A N 1
ATOM 1373 C CA . ASN A 1 177 ? -6.769 -11.240 -12.673 1.00 97.25 177 ASN A CA 1
ATOM 1374 C C . ASN A 1 177 ? -6.091 -10.659 -11.422 1.00 97.25 177 ASN A C 1
ATOM 1376 O O . ASN A 1 177 ? -6.711 -10.603 -10.364 1.00 97.25 177 ASN A O 1
ATOM 1380 N N . VAL A 1 178 ? -4.844 -10.193 -11.545 1.00 97.50 178 VAL A N 1
ATOM 1381 C CA . VAL A 1 178 ? -4.133 -9.516 -10.451 1.00 97.50 178 VAL A CA 1
ATOM 1382 C C . VAL A 1 178 ? -4.706 -8.110 -10.262 1.00 97.50 178 VAL A C 1
ATOM 1384 O O . VAL A 1 178 ? -4.993 -7.723 -9.133 1.00 97.50 178 VAL A O 1
ATOM 1387 N N . ALA A 1 179 ? -4.967 -7.381 -11.354 1.00 98.19 179 ALA A N 1
ATOM 1388 C CA . ALA A 1 179 ? -5.680 -6.101 -11.308 1.00 98.19 179 ALA A CA 1
ATOM 1389 C C . ALA A 1 179 ? -7.058 -6.225 -10.641 1.00 98.19 179 ALA A C 1
ATOM 1391 O O . ALA A 1 179 ? -7.381 -5.456 -9.736 1.00 98.19 179 ALA A O 1
ATOM 1392 N N . LEU A 1 180 ? -7.851 -7.218 -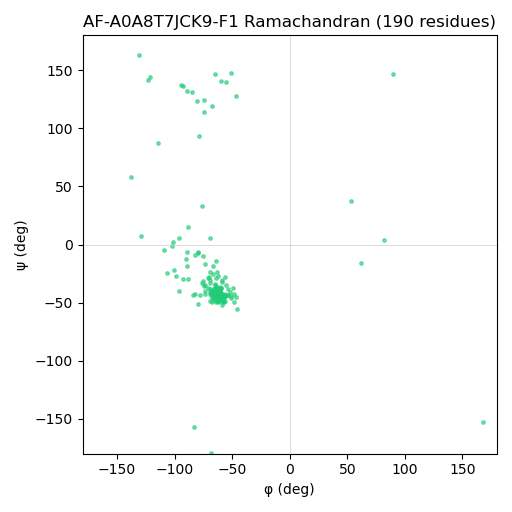11.055 1.00 98.25 180 LEU A N 1
ATOM 1393 C CA . LEU A 1 180 ? -9.180 -7.464 -10.503 1.00 98.25 180 LEU A CA 1
ATOM 1394 C C . LEU A 1 180 ? -9.120 -7.770 -9.003 1.00 98.25 180 LEU A C 1
ATOM 1396 O O . LEU A 1 180 ? -9.937 -7.252 -8.245 1.00 98.25 180 LEU A O 1
ATOM 1400 N N . LEU A 1 181 ? -8.139 -8.561 -8.557 1.00 97.81 181 LEU A N 1
ATOM 1401 C CA . LEU A 1 181 ? -7.936 -8.814 -7.133 1.00 97.81 181 LEU A CA 1
ATOM 1402 C C . LEU A 1 181 ? -7.712 -7.503 -6.365 1.00 97.81 181 LEU A C 1
ATOM 1404 O O . LEU A 1 181 ? -8.382 -7.274 -5.361 1.00 97.81 181 LEU A O 1
ATOM 1408 N N . TRP A 1 182 ? -6.828 -6.621 -6.841 1.00 98.44 182 TRP A N 1
ATOM 1409 C CA . TRP A 1 182 ? -6.580 -5.329 -6.190 1.00 98.44 182 TRP A CA 1
ATOM 1410 C C . TRP A 1 182 ? -7.826 -4.444 -6.126 1.00 98.44 182 TRP A C 1
ATOM 1412 O O . TRP A 1 182 ? -8.095 -3.835 -5.089 1.00 98.44 182 TRP A O 1
ATOM 1422 N N . GLN A 1 183 ? -8.608 -4.408 -7.206 1.00 98.56 183 GLN A N 1
ATOM 1423 C CA . GLN A 1 183 ? -9.873 -3.674 -7.264 1.00 98.56 183 GLN A CA 1
ATOM 1424 C C . GLN A 1 183 ? -10.885 -4.221 -6.249 1.00 98.56 183 GLN A C 1
ATOM 1426 O O . GLN A 1 183 ? -11.462 -3.444 -5.490 1.00 98.56 183 GLN A O 1
ATOM 1431 N N . ILE A 1 184 ? -11.057 -5.547 -6.176 1.00 97.88 184 ILE A N 1
ATOM 1432 C CA . ILE A 1 184 ? -11.960 -6.200 -5.216 1.00 97.88 184 ILE A CA 1
ATOM 1433 C C . ILE A 1 184 ? -11.513 -5.924 -3.781 1.00 97.88 184 ILE A C 1
ATOM 1435 O O . ILE A 1 184 ? -12.327 -5.502 -2.965 1.00 97.88 184 ILE A O 1
ATOM 1439 N N . LEU A 1 185 ? -10.230 -6.124 -3.464 1.00 96.69 185 LEU A N 1
ATOM 1440 C CA . LEU A 1 185 ? -9.711 -5.896 -2.112 1.00 96.69 185 LEU A CA 1
ATOM 1441 C C . LEU A 1 185 ? -9.877 -4.434 -1.685 1.00 96.69 185 LEU A C 1
ATOM 1443 O O . LEU A 1 185 ? -10.253 -4.167 -0.546 1.00 96.69 185 LEU A O 1
ATOM 1447 N N . THR A 1 186 ? -9.657 -3.494 -2.605 1.00 98.19 186 THR A N 1
ATOM 1448 C CA . THR A 1 186 ? -9.834 -2.061 -2.338 1.00 98.19 186 THR A CA 1
ATOM 1449 C C . THR A 1 186 ? -11.305 -1.709 -2.132 1.00 98.19 186 THR A C 1
ATOM 1451 O O . THR A 1 186 ? -11.635 -0.995 -1.187 1.00 98.19 186 THR A O 1
ATOM 1454 N N . ALA A 1 187 ? -12.206 -2.245 -2.960 1.00 96.81 187 ALA A N 1
ATOM 1455 C CA . ALA A 1 187 ? -13.644 -2.055 -2.794 1.00 96.81 187 ALA A CA 1
ATOM 1456 C C . ALA A 1 187 ? -14.131 -2.612 -1.447 1.00 96.81 187 ALA A C 1
ATOM 1458 O O . ALA A 1 187 ? -14.828 -1.916 -0.712 1.00 96.81 187 ALA A O 1
ATOM 1459 N N . LEU A 1 188 ? -13.713 -3.829 -1.086 1.00 93.94 188 LEU A N 1
ATOM 1460 C CA . LEU A 1 188 ? -14.041 -4.439 0.204 1.00 93.94 188 LEU A CA 1
ATOM 1461 C C . LEU A 1 188 ? -13.517 -3.607 1.380 1.00 93.94 188 LEU A C 1
ATOM 1463 O O . LEU A 1 188 ? -14.250 -3.404 2.343 1.00 93.94 188 LEU A O 1
ATOM 1467 N N . ALA A 1 189 ? -12.287 -3.094 1.295 1.00 93.88 189 ALA A N 1
ATOM 1468 C CA . ALA A 1 189 ? -11.710 -2.246 2.334 1.00 93.88 189 ALA A CA 1
ATOM 1469 C C . ALA A 1 189 ? -12.519 -0.951 2.526 1.00 93.88 189 ALA A C 1
ATOM 1471 O O . ALA A 1 189 ? -12.908 -0.626 3.647 1.00 93.88 189 ALA A O 1
ATOM 1472 N N . ILE A 1 190 ? -12.843 -0.245 1.439 1.00 93.75 190 ILE A N 1
ATOM 1473 C CA . ILE A 1 190 ? -13.592 1.022 1.489 1.00 93.75 190 ILE A CA 1
ATOM 1474 C C . ILE A 1 190 ? -15.024 0.824 2.011 1.00 93.75 190 ILE A C 1
ATOM 1476 O O . ILE A 1 190 ? -15.541 1.694 2.713 1.00 93.75 190 ILE A O 1
ATOM 1480 N N . LEU A 1 191 ? -15.657 -0.306 1.684 1.00 91.12 191 LEU A N 1
ATOM 1481 C CA . LEU A 1 191 ? -17.032 -0.625 2.085 1.00 91.12 191 LEU A CA 1
ATOM 1482 C C . LEU A 1 191 ? -17.157 -1.200 3.510 1.00 91.12 191 LEU A C 1
ATOM 1484 O O . LEU A 1 191 ? -18.282 -1.371 3.981 1.00 91.12 191 LEU A O 1
ATOM 1488 N N . SER A 1 192 ? -16.039 -1.521 4.173 1.00 85.88 192 SER A N 1
ATOM 1489 C CA . SER A 1 192 ? -16.017 -2.151 5.506 1.00 85.88 192 SER A CA 1
ATOM 1490 C C . SER A 1 192 ? -16.244 -1.209 6.690 1.00 85.88 192 SER A C 1
ATOM 1492 O O . SER A 1 192 ? -16.037 0.025 6.579 1.00 85.88 192 SER A O 1
#

Solvent-accessible surface area (backbone atoms only — not comparable to full-atom values): 10228 Å² total; per-residue (Å²): 111,71,66,61,52,52,52,50,51,51,52,45,62,38,44,44,62,56,56,50,34,50,72,73,63,75,69,79,46,60,69,50,48,42,52,18,46,51,26,41,51,41,16,52,34,41,56,40,48,42,43,57,42,67,61,67,41,55,78,54,33,75,73,65,34,61,70,55,37,54,51,46,39,54,53,47,52,51,52,21,49,52,26,52,66,51,19,67,71,34,44,77,89,49,52,67,32,73,87,42,92,92,38,80,69,41,62,73,41,41,56,57,39,62,84,30,38,49,37,39,53,51,29,64,55,48,50,57,50,52,49,50,56,58,74,46,44,88,80,46,98,58,57,67,70,58,50,52,49,50,53,51,52,52,50,49,52,36,52,53,26,43,49,51,16,39,54,63,35,33,55,60,28,69,42,67,70,45,33,48,48,53,53,50,50,48,50,53,27,70,74,91

Mean predicted aligned error: 4.04 Å

pLDDT: mean 92.19, std 7.56, range [63.91, 98.75]

Secondary structure (DSSP, 8-state):
-HHHHHHHHHHHHHHHHHHHHHHHH-----HHHHHHHHHHHHHHHHHHHHHHHTTT-HHHHHHH-HHHHHHHHHHHHHHHHHHHHHGGGGGTTS-EES-BTTBTT-SS-EE--HHHHHHHHHHHHHHHHHHHHHHTGGGS---HHHHHHHHHHHHHHHHHHHHHHHHHH-GGGGSHHHHHHHHHHHHHHHH-